Protein AF-A0A0D6LYV9-F1 (afdb_monomer_lite)

Structure (mmCIF, N/CA/C/O backbone):
data_AF-A0A0D6LYV9-F1
#
_entry.id   AF-A0A0D6LYV9-F1
#
loop_
_atom_site.group_PDB
_atom_site.id
_atom_site.type_symbol
_atom_site.label_atom_id
_atom_site.label_alt_id
_atom_site.label_comp_id
_atom_site.label_asym_id
_atom_site.label_entity_id
_atom_site.label_seq_id
_atom_site.pdbx_PDB_ins_code
_atom_site.Cartn_x
_atom_site.Cartn_y
_atom_site.Cartn_z
_atom_site.occupancy
_atom_site.B_iso_or_equiv
_atom_site.auth_seq_id
_atom_site.auth_comp_id
_atom_site.auth_asym_id
_atom_site.auth_atom_id
_atom_site.pdbx_PDB_model_num
ATOM 1 N N . MET A 1 1 ? 6.371 -5.235 -27.337 1.00 55.16 1 MET A N 1
ATOM 2 C CA . MET A 1 1 ? 7.722 -5.784 -27.584 1.00 55.16 1 MET A CA 1
ATOM 3 C C . MET A 1 1 ? 8.205 -6.282 -26.240 1.00 55.16 1 MET A C 1
ATOM 5 O O . MET A 1 1 ? 8.237 -5.477 -25.324 1.00 55.16 1 MET A O 1
ATOM 9 N N . ASP A 1 2 ? 8.452 -7.579 -26.098 1.00 67.81 2 ASP A N 1
ATOM 10 C CA . ASP A 1 2 ? 8.773 -8.188 -24.803 1.00 67.81 2 ASP A CA 1
ATOM 11 C C . ASP A 1 2 ? 10.296 -8.358 -24.692 1.00 67.81 2 ASP A C 1
ATOM 13 O O . ASP A 1 2 ? 10.852 -9.373 -25.104 1.00 67.81 2 ASP A O 1
ATOM 17 N N . SER A 1 3 ? 10.984 -7.287 -24.281 1.00 86.94 3 SER A N 1
ATOM 18 C CA . SER A 1 3 ? 12.438 -7.265 -24.057 1.00 86.94 3 SER A CA 1
ATOM 19 C C . SER A 1 3 ? 12.700 -7.291 -22.559 1.00 86.94 3 SER A C 1
ATOM 21 O O . SER A 1 3 ? 12.134 -6.488 -21.815 1.00 86.94 3 SER A O 1
ATOM 23 N N . ILE A 1 4 ? 13.583 -8.182 -22.103 1.00 90.62 4 ILE A N 1
ATOM 24 C CA . ILE A 1 4 ? 13.868 -8.338 -20.676 1.00 90.62 4 ILE A CA 1
ATOM 25 C C . ILE A 1 4 ? 14.565 -7.099 -20.111 1.00 90.62 4 ILE A C 1
ATOM 27 O O . ILE A 1 4 ? 14.313 -6.724 -18.968 1.00 90.62 4 ILE A O 1
ATOM 31 N N . LEU A 1 5 ? 15.391 -6.427 -20.919 1.00 90.44 5 LEU A N 1
ATOM 32 C CA . LEU A 1 5 ? 16.103 -5.213 -20.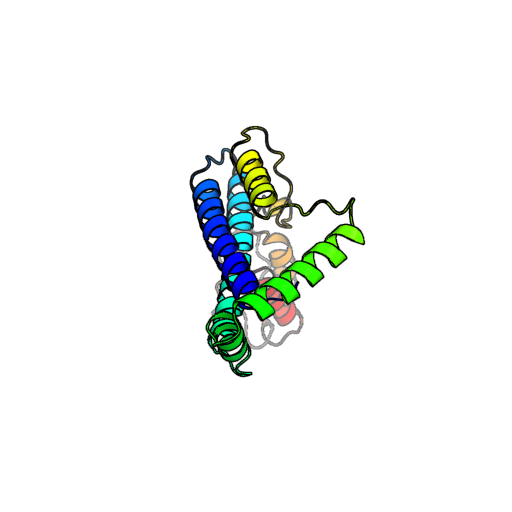525 1.00 90.44 5 LEU A CA 1
ATOM 33 C C . LEU A 1 5 ? 15.155 -4.019 -20.426 1.00 90.44 5 LEU A C 1
ATOM 35 O O . LEU A 1 5 ? 15.239 -3.257 -19.465 1.00 90.44 5 LEU A O 1
ATOM 39 N N . GLU A 1 6 ? 14.223 -3.880 -21.371 1.00 89.44 6 GLU A N 1
ATOM 40 C CA . GLU A 1 6 ? 13.210 -2.822 -21.304 1.00 89.44 6 GLU A CA 1
ATOM 41 C C . GLU A 1 6 ? 12.235 -3.058 -20.145 1.00 89.44 6 GLU A C 1
ATOM 43 O O . GLU A 1 6 ? 11.917 -2.126 -19.408 1.00 89.44 6 GLU A O 1
ATOM 48 N N . ASN A 1 7 ? 11.832 -4.309 -19.907 1.00 92.00 7 ASN A N 1
ATOM 49 C CA . ASN A 1 7 ? 11.012 -4.666 -18.751 1.00 92.00 7 ASN A CA 1
ATOM 50 C C . ASN A 1 7 ? 11.747 -4.370 -17.427 1.00 92.00 7 ASN A C 1
ATOM 52 O O . ASN A 1 7 ? 11.150 -3.806 -16.512 1.00 92.00 7 ASN A O 1
ATOM 56 N N . GLN A 1 8 ? 13.051 -4.666 -17.330 1.00 94.06 8 GLN A N 1
ATOM 57 C CA . GLN A 1 8 ? 13.871 -4.287 -16.169 1.00 94.06 8 GLN A CA 1
ATOM 58 C C . GLN A 1 8 ? 13.942 -2.766 -15.995 1.00 94.06 8 GLN A C 1
ATOM 60 O O . GLN A 1 8 ? 13.741 -2.269 -14.888 1.00 94.06 8 GLN A O 1
ATOM 65 N N . ARG A 1 9 ? 14.190 -2.015 -17.077 1.00 93.44 9 ARG A N 1
ATOM 66 C CA . ARG A 1 9 ? 14.219 -0.545 -17.052 1.00 93.44 9 ARG A CA 1
ATOM 67 C C . ARG A 1 9 ? 12.892 0.022 -16.547 1.00 93.44 9 ARG A C 1
ATOM 69 O O . ARG A 1 9 ? 12.898 0.872 -15.659 1.00 93.44 9 ARG A O 1
ATOM 76 N N . LYS A 1 10 ? 11.770 -0.479 -17.072 1.00 93.00 10 LYS A N 1
ATOM 77 C CA . LYS A 1 10 ? 10.419 -0.068 -16.675 1.00 93.00 10 LYS A CA 1
ATOM 78 C C . LYS A 1 10 ? 10.148 -0.351 -15.196 1.00 93.00 10 LYS A C 1
ATOM 80 O O . LYS A 1 10 ? 9.660 0.531 -14.502 1.00 93.00 10 LYS A O 1
ATOM 85 N N . LEU A 1 11 ? 10.502 -1.537 -14.699 1.00 95.38 11 LEU A N 1
ATOM 86 C CA . LEU A 1 11 ? 10.307 -1.891 -13.288 1.00 95.38 11 LEU A CA 1
ATOM 87 C C . LEU A 1 11 ? 11.182 -1.057 -12.339 1.00 95.38 11 LEU A C 1
ATOM 89 O O . LEU A 1 11 ? 10.742 -0.723 -11.242 1.00 95.38 11 LEU A O 1
ATOM 93 N N . HIS A 1 12 ? 12.408 -0.697 -12.736 1.00 96.38 12 HIS A N 1
ATOM 94 C CA . HIS A 1 12 ? 13.234 0.235 -11.954 1.00 96.38 12 HIS A CA 1
ATOM 95 C C . HIS A 1 12 ? 12.632 1.637 -11.918 1.00 96.38 12 HIS A C 1
ATOM 97 O O . HIS A 1 12 ? 12.554 2.232 -10.847 1.00 96.38 12 HIS A O 1
ATOM 103 N N . GLU A 1 13 ? 12.164 2.142 -13.061 1.00 95.12 13 GLU A N 1
ATOM 104 C CA . GLU A 1 13 ? 11.455 3.422 -13.123 1.00 95.12 13 GLU A CA 1
ATOM 105 C C . GLU A 1 13 ? 10.209 3.409 -12.224 1.00 95.12 13 GLU A C 1
ATOM 107 O O . GLU A 1 13 ? 9.986 4.343 -11.457 1.00 95.12 13 GLU A O 1
ATOM 112 N N . GLU A 1 14 ? 9.425 2.332 -12.267 1.00 95.81 14 GLU A N 1
ATOM 113 C CA . GLU A 1 14 ? 8.239 2.165 -11.429 1.00 95.81 14 GLU A CA 1
ATOM 114 C C . GLU A 1 14 ? 8.568 2.151 -9.937 1.00 95.81 14 GLU A C 1
ATOM 116 O O . GLU A 1 14 ? 7.879 2.807 -9.156 1.00 95.81 14 GLU A O 1
ATOM 121 N N . ARG A 1 15 ? 9.644 1.469 -9.529 1.00 96.69 15 ARG A N 1
ATOM 122 C CA . ARG A 1 15 ? 10.108 1.473 -8.134 1.00 96.69 15 ARG A CA 1
ATOM 123 C C . ARG A 1 15 ? 10.479 2.870 -7.662 1.00 96.69 15 ARG A C 1
ATOM 125 O O . ARG A 1 15 ? 10.025 3.273 -6.594 1.00 96.69 15 ARG A O 1
ATOM 132 N N . GLU A 1 16 ? 11.254 3.602 -8.456 1.00 96.50 16 GLU A N 1
ATOM 133 C CA . GLU A 1 16 ? 11.700 4.951 -8.100 1.00 96.50 16 GLU A CA 1
ATOM 134 C C . GLU A 1 16 ? 10.508 5.909 -7.968 1.00 96.50 16 GLU A C 1
ATOM 136 O O . GLU A 1 16 ? 10.353 6.593 -6.956 1.00 96.50 16 GLU A O 1
ATOM 141 N N . ARG A 1 17 ? 9.588 5.883 -8.940 1.00 96.19 17 ARG A N 1
ATOM 142 C CA . ARG A 1 17 ? 8.359 6.690 -8.906 1.00 96.19 17 ARG A CA 1
ATOM 143 C C . ARG A 1 17 ? 7.434 6.307 -7.754 1.00 96.19 17 ARG A C 1
ATOM 145 O O . ARG A 1 17 ? 6.789 7.174 -7.164 1.00 96.19 17 ARG A O 1
ATOM 152 N N . THR A 1 18 ? 7.380 5.024 -7.402 1.00 97.00 18 THR A N 1
ATOM 153 C CA . THR A 1 18 ? 6.616 4.551 -6.243 1.00 97.00 18 THR A CA 1
ATOM 154 C C . THR A 1 18 ? 7.200 5.115 -4.949 1.00 97.00 18 THR A C 1
ATOM 156 O O . THR A 1 18 ? 6.444 5.642 -4.135 1.00 97.00 18 THR A O 1
ATOM 159 N N . ILE A 1 19 ? 8.529 5.096 -4.781 1.00 96.88 19 ILE A N 1
ATOM 160 C CA . ILE A 1 19 ? 9.205 5.712 -3.627 1.00 96.88 19 ILE A CA 1
ATOM 161 C C . ILE A 1 19 ? 8.917 7.213 -3.572 1.00 96.88 19 ILE A C 1
ATOM 163 O O . ILE A 1 19 ? 8.525 7.720 -2.522 1.00 96.88 19 ILE A O 1
ATOM 167 N N . GLU A 1 20 ? 9.063 7.922 -4.692 1.00 96.62 20 GLU A N 1
ATOM 168 C CA . GLU A 1 20 ? 8.787 9.359 -4.757 1.00 96.62 20 GLU A CA 1
ATOM 169 C C . GLU A 1 20 ? 7.346 9.670 -4.321 1.00 96.62 20 GLU A C 1
ATOM 171 O O . GLU A 1 20 ? 7.113 10.565 -3.507 1.00 96.62 20 GLU A O 1
ATOM 176 N N . THR A 1 21 ? 6.379 8.892 -4.811 1.00 97.19 21 THR A N 1
ATOM 177 C CA . THR A 1 21 ? 4.960 9.029 -4.450 1.00 97.19 21 THR A CA 1
ATOM 178 C C . THR A 1 21 ? 4.717 8.745 -2.973 1.00 97.19 21 THR A C 1
ATOM 180 O O . THR A 1 21 ? 3.995 9.501 -2.331 1.00 97.19 21 THR A O 1
ATOM 183 N N . ILE A 1 22 ? 5.353 7.713 -2.406 1.00 97.31 22 ILE A N 1
ATOM 184 C CA . ILE A 1 22 ? 5.285 7.425 -0.965 1.00 97.31 22 ILE A CA 1
ATOM 185 C C . ILE A 1 22 ? 5.792 8.625 -0.165 1.00 97.31 22 ILE A C 1
ATOM 187 O O . ILE A 1 22 ? 5.131 9.056 0.777 1.00 97.31 22 ILE A O 1
ATOM 191 N N . VAL A 1 23 ? 6.941 9.192 -0.543 1.00 97.06 23 VAL A N 1
ATOM 192 C CA . VAL A 1 23 ? 7.513 10.355 0.148 1.00 97.06 23 VAL A CA 1
ATOM 193 C C . VAL A 1 23 ? 6.566 11.551 0.062 1.00 97.06 23 VAL A C 1
ATOM 195 O O . VAL A 1 23 ? 6.286 12.165 1.089 1.00 97.06 23 VAL A O 1
ATOM 198 N N . LYS A 1 24 ? 6.025 11.857 -1.124 1.00 96.12 24 LYS A N 1
ATOM 199 C CA . LYS A 1 24 ? 5.054 12.950 -1.305 1.00 96.12 24 LYS A CA 1
ATOM 200 C C . LYS A 1 24 ? 3.791 12.734 -0.476 1.00 96.12 24 LYS A C 1
ATOM 202 O O . LYS A 1 24 ? 3.359 13.649 0.221 1.00 96.12 24 LYS A O 1
ATOM 207 N N . GLU A 1 25 ? 3.242 11.522 -0.484 1.00 95.38 25 GLU A N 1
ATOM 208 C CA . GLU A 1 25 ? 2.053 11.193 0.298 1.00 95.38 25 GLU A CA 1
ATOM 209 C C . GLU A 1 25 ? 2.332 11.317 1.798 1.00 95.38 25 GLU A C 1
ATOM 211 O O . GLU A 1 25 ? 1.515 11.894 2.505 1.00 95.38 25 GLU A O 1
ATOM 216 N N . ILE A 1 26 ? 3.492 10.880 2.301 1.00 94.88 26 ILE A N 1
ATOM 217 C CA . ILE A 1 26 ? 3.876 11.036 3.716 1.00 94.88 26 ILE A CA 1
ATOM 218 C C . ILE A 1 26 ? 4.070 12.512 4.090 1.00 94.88 26 ILE A C 1
ATOM 220 O O . ILE A 1 26 ? 3.633 12.911 5.169 1.00 94.88 26 ILE A O 1
ATOM 224 N N . MET A 1 27 ? 4.674 13.314 3.212 1.00 94.38 27 MET A N 1
ATOM 225 C CA . MET A 1 27 ? 4.948 14.739 3.448 1.00 94.38 27 MET A CA 1
ATOM 226 C C . MET A 1 27 ? 3.713 15.636 3.306 1.00 94.38 27 MET A C 1
ATOM 228 O O . MET A 1 27 ? 3.727 16.752 3.814 1.00 94.38 27 MET A O 1
ATOM 232 N N . SER A 1 28 ? 2.655 15.175 2.631 1.00 92.25 28 SER A N 1
ATOM 233 C CA . SER A 1 28 ? 1.401 15.929 2.520 1.00 92.25 28 SER A CA 1
ATOM 234 C C . SER A 1 28 ? 0.757 16.165 3.893 1.00 92.25 28 SER A C 1
ATOM 236 O O . SER A 1 28 ? 0.832 15.311 4.782 1.00 92.25 28 SER A O 1
ATOM 238 N N . ASP A 1 29 ? 0.086 17.301 4.077 1.00 90.38 29 ASP A N 1
ATOM 239 C CA . ASP A 1 29 ? -0.637 17.596 5.315 1.00 90.38 29 ASP A CA 1
ATOM 240 C C . ASP A 1 29 ? -2.032 16.959 5.305 1.00 90.38 29 ASP A C 1
ATOM 242 O O . ASP A 1 29 ? -2.843 17.195 4.409 1.00 90.38 29 ASP A O 1
ATOM 246 N N . LYS A 1 30 ? -2.355 16.187 6.350 1.00 92.00 30 LYS A N 1
ATOM 247 C CA . LYS A 1 30 ? -3.670 15.547 6.512 1.00 92.00 30 LYS A CA 1
ATOM 248 C C . LYS A 1 30 ? -4.442 16.249 7.615 1.00 92.00 30 LYS A C 1
ATOM 250 O O . LYS A 1 30 ? -4.110 16.132 8.792 1.00 92.00 30 LYS A O 1
ATOM 255 N N . LYS A 1 31 ? -5.502 16.961 7.235 1.00 89.69 31 LYS A N 1
ATOM 256 C CA . LYS A 1 31 ? -6.305 17.768 8.170 1.00 89.69 31 LYS A CA 1
ATOM 257 C C . LYS A 1 31 ? -7.235 16.933 9.053 1.00 89.69 31 LYS A C 1
ATOM 259 O O . LYS A 1 31 ? -7.561 17.349 10.160 1.00 89.69 31 LYS A O 1
ATOM 264 N N . THR A 1 32 ? -7.694 15.776 8.572 1.00 91.69 32 THR A N 1
ATOM 265 C CA . THR A 1 32 ? -8.702 14.950 9.258 1.00 91.69 32 THR A CA 1
ATOM 266 C C . THR A 1 32 ? -8.155 13.570 9.621 1.00 91.69 32 THR A C 1
ATOM 268 O O . THR A 1 32 ? -7.216 13.071 9.001 1.00 91.69 32 THR A O 1
ATOM 271 N N . HIS A 1 33 ? -8.763 12.921 10.623 1.00 91.31 33 HIS A N 1
ATOM 272 C CA . HIS A 1 33 ? -8.411 11.545 10.995 1.00 91.31 33 HIS A CA 1
ATOM 273 C C . HIS A 1 33 ? -8.612 10.580 9.819 1.00 91.31 33 HIS A C 1
ATOM 275 O O . HIS A 1 33 ? -7.715 9.801 9.510 1.00 91.31 33 HIS A O 1
ATOM 281 N N . LYS A 1 34 ? -9.742 10.716 9.114 1.00 91.69 34 LYS A N 1
ATOM 282 C CA . LYS A 1 34 ? -10.059 9.946 7.909 1.00 91.69 34 LYS A CA 1
ATOM 283 C C . LYS A 1 34 ? -8.984 10.105 6.830 1.00 91.69 34 LYS A C 1
ATOM 285 O O . LYS A 1 34 ? -8.466 9.103 6.348 1.00 91.69 34 LYS A O 1
ATOM 290 N N . ALA A 1 35 ? -8.580 11.342 6.528 1.00 92.00 35 ALA A N 1
ATOM 291 C CA . ALA A 1 35 ? -7.526 11.618 5.551 1.00 92.00 35 ALA A CA 1
ATOM 292 C C . ALA A 1 35 ? -6.183 10.979 5.937 1.00 92.00 35 ALA A C 1
ATOM 294 O O . ALA A 1 35 ? -5.463 10.477 5.075 1.00 92.00 35 ALA A O 1
ATOM 295 N N . ASN A 1 36 ? -5.849 10.956 7.232 1.00 92.75 36 ASN A N 1
ATOM 296 C CA . ASN A 1 36 ? -4.636 10.301 7.722 1.00 92.75 36 ASN A CA 1
ATOM 297 C C . ASN A 1 36 ? -4.690 8.773 7.545 1.00 92.75 36 ASN A C 1
ATOM 299 O O . ASN A 1 36 ? -3.746 8.187 7.024 1.00 92.75 36 ASN A O 1
ATOM 303 N N . ILE A 1 37 ? -5.797 8.125 7.919 1.00 94.12 37 ILE A N 1
ATOM 304 C CA . ILE A 1 37 ? -5.961 6.671 7.749 1.00 94.12 37 ILE A CA 1
ATOM 305 C C . ILE A 1 37 ? -5.965 6.285 6.264 1.00 94.12 37 ILE A C 1
ATOM 307 O O . ILE A 1 37 ? -5.271 5.352 5.867 1.00 94.12 37 ILE A O 1
ATOM 311 N N . ASN A 1 38 ? -6.665 7.049 5.422 1.00 93.75 38 ASN A N 1
ATOM 312 C CA . ASN A 1 38 ? -6.628 6.873 3.971 1.00 93.75 38 ASN A CA 1
ATOM 313 C C . ASN A 1 38 ? -5.211 7.004 3.414 1.00 93.75 38 ASN A C 1
ATOM 315 O O . ASN A 1 38 ? -4.790 6.205 2.580 1.00 93.75 38 ASN A O 1
ATOM 319 N N . SER A 1 39 ? -4.450 7.976 3.914 1.00 93.81 39 SER A N 1
ATOM 320 C CA . SER A 1 39 ? -3.061 8.167 3.512 1.00 93.81 39 SER A CA 1
ATOM 321 C C . SER A 1 39 ? -2.187 6.971 3.861 1.00 93.81 39 SER A C 1
ATOM 323 O O . SER A 1 39 ? -1.453 6.470 3.011 1.00 93.81 39 SER A O 1
ATOM 325 N N . GLN A 1 40 ? -2.325 6.441 5.077 1.00 94.31 40 GLN A N 1
ATOM 326 C CA . GLN A 1 40 ? -1.623 5.227 5.493 1.00 94.31 40 GLN A CA 1
ATOM 327 C C . GLN A 1 40 ? -1.992 4.031 4.607 1.00 94.31 40 GLN A C 1
ATOM 329 O O . GLN A 1 40 ? -1.114 3.259 4.222 1.00 94.31 40 GLN A O 1
ATOM 334 N N . GLN A 1 41 ? -3.265 3.909 4.221 1.00 94.88 41 GLN A N 1
ATOM 335 C CA . GLN A 1 41 ? -3.718 2.851 3.324 1.00 94.88 41 GLN A CA 1
ATOM 336 C C . GLN A 1 41 ? -3.159 3.003 1.898 1.00 94.88 41 GLN A C 1
ATOM 338 O O . GLN A 1 41 ? -2.735 2.006 1.311 1.00 94.88 41 GLN A O 1
ATOM 343 N N . ARG A 1 42 ? -3.084 4.224 1.349 1.00 94.44 42 ARG A N 1
ATOM 344 C CA . ARG A 1 42 ? -2.409 4.485 0.059 1.00 94.44 42 ARG A CA 1
ATOM 345 C C . ARG A 1 42 ? -0.931 4.140 0.121 1.00 94.44 42 ARG A C 1
ATOM 347 O O . ARG A 1 42 ? -0.428 3.445 -0.756 1.00 94.44 42 ARG A O 1
ATOM 354 N N . VAL A 1 43 ? -0.241 4.568 1.180 1.00 96.25 43 VAL A N 1
ATOM 355 C CA . VAL A 1 43 ? 1.172 4.225 1.394 1.00 96.25 43 VAL A CA 1
ATOM 356 C C . VAL A 1 43 ? 1.351 2.711 1.449 1.00 96.25 43 VAL A C 1
ATOM 358 O O . VAL A 1 43 ? 2.253 2.196 0.796 1.00 96.25 43 VAL A O 1
ATOM 361 N N . LYS A 1 44 ? 0.471 1.981 2.144 1.00 96.56 44 LYS A N 1
ATOM 362 C CA . LYS A 1 44 ? 0.499 0.514 2.162 1.00 96.56 44 LYS A CA 1
ATOM 363 C C . LYS A 1 44 ? 0.398 -0.073 0.747 1.00 96.56 44 LYS A C 1
ATOM 365 O O . LYS A 1 44 ? 1.232 -0.890 0.376 1.00 96.56 44 LYS A O 1
ATOM 370 N N . GLN A 1 45 ? -0.569 0.374 -0.056 1.00 96.06 45 GLN A N 1
ATOM 371 C CA . GLN A 1 45 ? -0.730 -0.089 -1.442 1.00 96.06 45 GLN A CA 1
ATOM 372 C C . GLN A 1 45 ? 0.506 0.210 -2.306 1.00 96.06 45 GLN A C 1
ATOM 374 O O . GLN A 1 45 ? 0.923 -0.631 -3.102 1.00 96.06 45 GLN A O 1
ATOM 379 N N . LEU A 1 46 ? 1.122 1.383 -2.135 1.00 97.12 46 LEU A N 1
ATOM 380 C CA . LEU A 1 46 ? 2.359 1.748 -2.828 1.00 97.12 46 LEU A CA 1
ATOM 381 C C . LEU A 1 46 ? 3.542 0.874 -2.381 1.00 97.12 46 LEU A C 1
ATOM 383 O O . LEU A 1 46 ? 4.339 0.448 -3.211 1.00 97.12 46 LEU A O 1
ATOM 387 N N . VAL A 1 47 ? 3.648 0.553 -1.091 1.00 98.00 47 VAL A N 1
ATOM 388 C CA . VAL A 1 47 ? 4.671 -0.368 -0.571 1.00 98.00 47 VAL A CA 1
ATOM 389 C C . VAL A 1 47 ? 4.478 -1.778 -1.138 1.00 98.00 47 VAL A C 1
ATOM 391 O O . VAL A 1 47 ? 5.449 -2.384 -1.594 1.00 98.00 47 VAL A O 1
ATOM 394 N N . ASP A 1 48 ? 3.241 -2.274 -1.198 1.00 98.06 48 ASP A N 1
ATOM 395 C CA . ASP A 1 48 ? 2.918 -3.566 -1.816 1.00 98.06 48 ASP A CA 1
ATOM 396 C C . ASP A 1 48 ? 3.304 -3.573 -3.313 1.00 98.06 48 ASP A C 1
ATOM 398 O O . ASP A 1 48 ? 3.944 -4.514 -3.794 1.00 98.06 48 ASP A O 1
ATOM 402 N N . ARG A 1 49 ? 3.011 -2.484 -4.043 1.00 97.19 49 ARG A N 1
ATOM 403 C CA . ARG A 1 49 ? 3.433 -2.290 -5.445 1.00 97.19 49 ARG A CA 1
ATOM 404 C C . ARG A 1 49 ? 4.956 -2.306 -5.590 1.00 97.19 49 ARG A C 1
ATOM 406 O O . ARG A 1 49 ? 5.482 -2.981 -6.478 1.00 97.19 49 ARG A O 1
ATOM 413 N N . TYR A 1 50 ? 5.673 -1.609 -4.710 1.00 97.94 50 TYR A N 1
ATOM 414 C CA . TYR A 1 50 ? 7.136 -1.586 -4.698 1.00 97.94 50 TYR A CA 1
ATOM 415 C C . TYR A 1 50 ? 7.731 -2.980 -4.461 1.00 97.94 50 TYR A C 1
ATOM 417 O O . TYR A 1 50 ? 8.674 -3.377 -5.156 1.00 97.94 50 TYR A O 1
ATOM 425 N N . HIS A 1 51 ? 7.175 -3.746 -3.517 1.00 97.94 51 HIS A N 1
ATOM 426 C CA . HIS A 1 51 ? 7.595 -5.124 -3.267 1.00 97.94 51 HIS A CA 1
ATOM 427 C C . HIS A 1 51 ? 7.358 -6.011 -4.486 1.00 97.94 51 HIS A C 1
ATOM 429 O O . HIS A 1 51 ? 8.301 -6.658 -4.940 1.00 97.94 51 HIS A O 1
ATOM 435 N N . GLY A 1 52 ? 6.168 -5.957 -5.092 1.00 97.81 52 GLY A N 1
ATOM 436 C CA . GLY A 1 52 ? 5.867 -6.709 -6.312 1.00 97.81 52 GLY A CA 1
ATOM 437 C C . GLY A 1 52 ? 6.836 -6.401 -7.461 1.00 97.81 52 GLY A C 1
ATOM 438 O O . GLY A 1 52 ? 7.336 -7.315 -8.120 1.00 97.81 52 GLY A O 1
ATOM 439 N N . CYS A 1 53 ? 7.182 -5.125 -7.664 1.00 96.50 53 CYS A N 1
ATOM 440 C CA . CYS A 1 53 ? 8.187 -4.729 -8.655 1.00 96.50 53 CYS A CA 1
ATOM 441 C C . CYS A 1 53 ? 9.583 -5.275 -8.320 1.00 96.50 53 CYS A C 1
ATOM 443 O O . CYS A 1 53 ? 10.305 -5.728 -9.208 1.00 96.50 53 CYS A O 1
ATOM 445 N N . THR A 1 54 ? 9.965 -5.237 -7.043 1.00 97.00 54 THR A N 1
ATOM 446 C CA . THR A 1 54 ? 11.278 -5.697 -6.570 1.00 97.00 54 THR A CA 1
ATOM 447 C C . THR A 1 54 ? 11.432 -7.207 -6.733 1.00 97.00 54 THR A C 1
ATOM 449 O O . THR A 1 54 ? 12.440 -7.655 -7.273 1.00 97.00 54 THR A O 1
ATOM 452 N N . GLU A 1 55 ? 10.418 -7.987 -6.356 1.00 97.38 55 GLU A N 1
ATOM 453 C CA . GLU A 1 55 ? 10.412 -9.440 -6.548 1.00 97.38 55 GLU A CA 1
ATOM 454 C C . GLU A 1 55 ? 10.478 -9.823 -8.032 1.00 97.38 55 GLU A C 1
ATOM 456 O O . GLU A 1 55 ? 11.184 -10.757 -8.414 1.00 97.38 55 GLU A O 1
ATOM 461 N N . ASN A 1 56 ? 9.757 -9.095 -8.894 1.00 95.06 56 ASN A N 1
ATOM 462 C CA . ASN A 1 56 ? 9.829 -9.298 -10.340 1.00 95.06 56 ASN A CA 1
ATOM 463 C C . ASN A 1 56 ? 11.241 -9.036 -10.870 1.00 95.06 56 ASN A C 1
ATOM 465 O O . ASN A 1 56 ? 11.780 -9.866 -11.602 1.00 95.06 56 ASN A O 1
ATOM 469 N N . LEU A 1 57 ? 11.864 -7.922 -10.472 1.00 95.75 57 LEU A N 1
ATOM 470 C CA . LEU A 1 57 ? 13.243 -7.618 -10.849 1.00 95.75 57 LEU A CA 1
ATOM 471 C C . LEU A 1 57 ? 14.213 -8.700 -10.378 1.00 95.75 57 LEU A C 1
ATOM 473 O O . LEU A 1 57 ? 15.041 -9.146 -11.167 1.00 95.75 57 LEU A O 1
ATOM 477 N N . GLU A 1 58 ? 14.107 -9.147 -9.129 1.00 96.06 58 GLU A N 1
ATOM 478 C CA . GLU A 1 58 ? 14.964 -10.200 -8.581 1.00 96.06 58 GLU A CA 1
ATOM 479 C C . GLU A 1 58 ? 14.860 -11.491 -9.404 1.00 96.06 58 GLU A C 1
ATOM 481 O O . GLU A 1 58 ? 15.882 -12.045 -9.822 1.00 96.06 58 GLU A O 1
ATOM 486 N N . ARG A 1 59 ? 13.635 -11.925 -9.734 1.00 93.50 59 ARG A N 1
ATOM 487 C CA . ARG A 1 59 ? 13.402 -13.085 -10.611 1.00 93.50 59 ARG A CA 1
ATOM 488 C C . ARG A 1 59 ? 14.060 -12.905 -11.982 1.00 93.50 59 ARG A C 1
ATOM 490 O O . ARG A 1 59 ? 14.716 -13.822 -12.474 1.00 93.50 59 ARG A O 1
ATOM 497 N N . MET A 1 60 ? 13.936 -11.720 -12.579 1.00 93.25 60 MET A N 1
ATOM 498 C CA . MET A 1 60 ? 14.524 -11.411 -13.888 1.00 93.25 60 MET A CA 1
ATOM 499 C C . MET A 1 60 ? 16.057 -11.313 -13.856 1.00 93.25 60 MET A C 1
ATOM 501 O O . MET A 1 60 ? 16.706 -11.627 -14.853 1.00 93.25 60 MET A O 1
ATOM 505 N N . TYR A 1 61 ? 16.650 -10.880 -12.740 1.00 93.31 61 TYR A N 1
ATOM 506 C CA . TYR A 1 61 ? 18.105 -10.837 -12.562 1.00 93.31 61 TYR A CA 1
ATOM 507 C C . TYR A 1 61 ? 18.711 -12.193 -12.207 1.00 93.31 61 TYR A C 1
ATOM 509 O O . TYR A 1 61 ? 19.854 -12.443 -12.584 1.00 93.31 61 TYR A O 1
ATOM 517 N N . THR A 1 62 ? 17.954 -13.064 -11.534 1.00 94.69 62 THR A N 1
ATOM 518 C CA . THR A 1 62 ? 18.363 -14.452 -11.262 1.00 94.69 62 THR A CA 1
ATOM 519 C C . THR A 1 62 ? 18.614 -15.221 -12.564 1.00 94.69 62 THR A C 1
ATOM 521 O O . THR A 1 62 ? 19.476 -16.093 -12.602 1.00 94.69 62 THR A O 1
ATOM 524 N N . ASP A 1 63 ? 17.902 -14.860 -13.639 1.00 91.50 63 ASP A N 1
ATOM 525 C CA . ASP A 1 63 ? 18.143 -15.328 -15.011 1.00 91.50 63 ASP A CA 1
ATOM 526 C C . ASP A 1 63 ? 18.194 -16.862 -15.145 1.00 91.50 63 ASP A C 1
ATOM 528 O O . ASP A 1 63 ? 19.045 -17.418 -15.837 1.00 91.50 63 ASP A O 1
ATOM 532 N N . VAL A 1 64 ? 17.263 -17.561 -14.483 1.00 90.06 64 VAL A N 1
ATOM 533 C CA . VAL A 1 64 ? 17.207 -19.038 -14.451 1.00 90.06 64 VAL A CA 1
ATOM 534 C C . VAL A 1 64 ? 17.195 -19.647 -15.860 1.00 90.06 64 VAL A C 1
ATOM 536 O O . VAL A 1 64 ? 17.838 -20.662 -16.109 1.00 90.06 64 VAL A O 1
ATOM 539 N N . GLU A 1 65 ? 16.495 -19.010 -16.800 1.00 87.88 65 GLU A N 1
ATOM 540 C CA . GLU A 1 65 ? 16.355 -19.470 -18.190 1.00 87.88 65 GLU A CA 1
ATOM 541 C C . GLU A 1 65 ? 17.408 -18.871 -19.149 1.00 87.88 65 GLU A C 1
ATOM 543 O O . GLU A 1 65 ? 17.340 -19.068 -20.372 1.00 87.88 65 GLU A O 1
ATOM 548 N N . GLY A 1 66 ? 18.365 -18.096 -18.625 1.00 90.62 66 GLY A N 1
ATOM 549 C CA . GLY A 1 66 ? 19.420 -17.442 -19.404 1.00 90.62 66 GLY A CA 1
ATOM 550 C C . GLY A 1 66 ? 18.904 -16.465 -20.468 1.00 90.62 66 GLY A C 1
ATOM 551 O O . GLY A 1 66 ? 19.593 -16.215 -21.460 1.00 90.62 66 GLY A O 1
ATOM 552 N N . ILE A 1 67 ? 17.663 -15.980 -20.343 1.00 89.75 67 ILE A N 1
ATOM 553 C CA . ILE A 1 67 ? 17.034 -15.067 -21.307 1.00 89.75 67 ILE A CA 1
ATOM 554 C C . ILE A 1 67 ? 17.774 -13.731 -21.306 1.00 89.75 67 ILE A C 1
ATOM 556 O O . ILE A 1 67 ? 18.079 -13.202 -22.374 1.00 89.75 67 ILE A O 1
ATOM 560 N N . ARG A 1 68 ? 18.123 -13.215 -20.122 1.00 89.94 68 ARG A N 1
ATOM 561 C CA . ARG A 1 68 ? 18.846 -11.949 -19.982 1.00 89.94 68 ARG A CA 1
ATOM 562 C C . ARG A 1 68 ? 20.215 -12.042 -20.631 1.00 89.94 68 ARG A C 1
ATOM 564 O O . ARG A 1 68 ? 20.586 -11.157 -21.399 1.00 89.94 68 ARG A O 1
ATOM 571 N N . LYS A 1 69 ? 20.954 -13.118 -20.350 1.00 90.56 69 LYS A N 1
ATOM 572 C CA . LYS A 1 69 ? 22.258 -13.363 -20.969 1.00 90.56 69 LYS A CA 1
ATOM 573 C C . LYS A 1 69 ? 22.163 -13.438 -22.495 1.00 90.56 69 LYS A C 1
ATOM 575 O O . LYS A 1 69 ? 22.910 -12.734 -23.166 1.00 90.56 69 LYS A O 1
ATOM 580 N N . ARG A 1 70 ? 21.221 -14.220 -23.037 1.00 90.06 70 ARG A N 1
ATOM 581 C CA . ARG A 1 70 ? 21.015 -14.341 -24.492 1.00 90.06 70 ARG A CA 1
ATOM 582 C C . ARG A 1 70 ? 20.669 -13.009 -25.145 1.00 90.06 70 ARG A C 1
ATOM 584 O O . ARG A 1 70 ? 21.198 -12.698 -26.206 1.00 90.06 70 ARG A O 1
ATOM 591 N N . GLU A 1 71 ? 19.797 -12.219 -24.524 1.00 89.25 71 GLU A N 1
ATOM 592 C CA . GLU A 1 71 ? 19.443 -10.905 -25.057 1.00 89.25 71 GLU A CA 1
ATOM 593 C C . GLU A 1 71 ? 20.637 -9.941 -25.035 1.00 89.25 71 GLU A C 1
ATOM 595 O O . GLU A 1 71 ? 20.869 -9.250 -26.024 1.00 89.25 71 GLU A O 1
ATOM 600 N N . MET A 1 72 ? 21.432 -9.927 -23.959 1.00 87.56 72 MET A N 1
ATOM 601 C CA . MET A 1 72 ? 22.659 -9.124 -23.904 1.00 87.56 72 MET A CA 1
ATOM 602 C C . MET A 1 72 ? 23.669 -9.542 -24.978 1.00 87.56 72 MET A C 1
ATOM 604 O O . MET A 1 72 ? 24.238 -8.678 -25.636 1.00 87.56 72 MET A O 1
ATOM 608 N N . GLU A 1 73 ? 23.869 -10.844 -25.190 1.00 89.00 73 GLU A N 1
ATOM 609 C CA . GLU A 1 73 ? 24.761 -11.366 -26.235 1.00 89.00 73 GLU A CA 1
ATOM 610 C C . GLU A 1 73 ? 24.264 -11.034 -27.648 1.00 89.00 73 GLU A C 1
ATOM 612 O O . GLU A 1 73 ? 25.072 -10.746 -28.526 1.00 89.00 73 GLU A O 1
ATOM 617 N N . ALA A 1 74 ? 22.948 -11.035 -27.878 1.00 86.12 74 ALA A N 1
ATOM 618 C CA . ALA A 1 74 ? 22.371 -10.637 -29.161 1.00 86.12 74 ALA A CA 1
ATOM 619 C C . ALA A 1 74 ? 22.585 -9.142 -29.454 1.00 86.12 74 ALA A C 1
ATOM 621 O O . ALA A 1 74 ? 22.821 -8.768 -30.601 1.00 86.12 74 ALA A O 1
ATOM 622 N N . ILE A 1 75 ? 22.525 -8.296 -28.420 1.00 84.88 75 ILE A N 1
ATOM 623 C CA . ILE A 1 75 ? 22.716 -6.845 -28.547 1.00 84.88 75 ILE A CA 1
ATOM 624 C C . ILE A 1 75 ? 24.200 -6.475 -28.676 1.00 84.88 75 ILE A C 1
ATOM 626 O O . ILE A 1 75 ? 24.516 -5.592 -29.461 1.00 84.88 75 ILE A O 1
ATOM 630 N N . ALA A 1 76 ? 25.089 -7.133 -27.925 1.00 84.50 76 ALA A N 1
ATOM 631 C CA . ALA A 1 76 ? 26.527 -6.829 -27.861 1.00 84.50 76 ALA A CA 1
ATOM 632 C C . ALA A 1 76 ? 27.407 -7.789 -28.695 1.00 84.50 76 ALA A C 1
ATOM 634 O O . ALA A 1 76 ? 28.615 -7.898 -2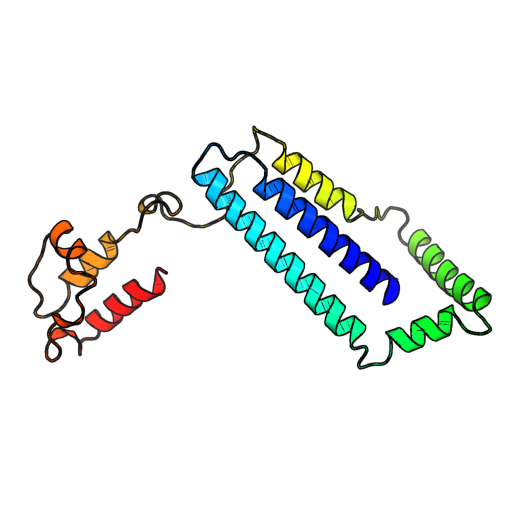8.474 1.00 84.50 76 ALA A O 1
ATOM 635 N N . GLY A 1 77 ? 26.793 -8.582 -29.577 1.00 80.94 77 GLY A N 1
ATOM 636 C CA . GLY A 1 77 ? 27.470 -9.578 -30.408 1.00 80.94 77 GLY A CA 1
ATOM 637 C C . GLY A 1 77 ? 27.944 -9.015 -31.755 1.00 80.94 77 GLY A C 1
ATOM 638 O O . GLY A 1 77 ? 27.636 -7.894 -32.103 1.00 80.94 77 GLY A O 1
ATOM 639 N N . PRO A 1 78 ? 28.618 -9.788 -32.618 1.00 79.31 78 PRO A N 1
ATOM 640 C CA . PRO A 1 78 ? 29.193 -9.270 -33.873 1.00 79.31 78 PRO A CA 1
ATOM 641 C C . PRO A 1 78 ? 28.188 -8.687 -34.892 1.00 79.31 78 PRO A C 1
ATOM 643 O O . PRO A 1 78 ? 28.592 -7.997 -35.825 1.00 79.31 78 PRO A O 1
ATOM 646 N N . ASN A 1 79 ? 26.889 -8.979 -34.740 1.00 82.62 79 ASN A N 1
ATOM 647 C CA . ASN A 1 79 ? 25.813 -8.622 -35.675 1.00 82.62 79 ASN A CA 1
ATOM 648 C C . ASN A 1 79 ? 24.822 -7.581 -35.102 1.00 82.62 79 ASN A C 1
ATOM 650 O O . ASN A 1 79 ? 23.646 -7.586 -35.473 1.00 82.62 79 ASN A O 1
ATOM 654 N N . GLU A 1 80 ? 25.278 -6.681 -34.225 1.00 83.31 80 GLU A N 1
ATOM 655 C CA . GLU A 1 80 ? 24.451 -5.692 -33.495 1.00 83.31 80 GLU A CA 1
ATOM 656 C C . GLU A 1 80 ? 23.501 -4.904 -34.411 1.00 83.31 80 GLU A C 1
ATOM 658 O O . GLU A 1 80 ? 22.311 -4.755 -34.128 1.00 83.31 80 GLU A O 1
ATOM 663 N N . PHE A 1 81 ? 24.006 -4.431 -35.558 1.00 84.75 81 PHE A N 1
ATOM 664 C CA . PHE A 1 81 ? 23.212 -3.636 -36.495 1.00 84.75 81 PHE A CA 1
ATOM 665 C C . PHE A 1 81 ? 22.053 -4.433 -37.099 1.00 84.75 81 PHE A C 1
ATOM 667 O O . PHE A 1 81 ? 20.945 -3.910 -37.213 1.00 84.75 81 PHE A O 1
ATOM 674 N N . ALA A 1 82 ? 22.279 -5.694 -37.473 1.00 87.25 82 ALA A N 1
ATOM 675 C CA . ALA A 1 82 ? 21.235 -6.535 -38.052 1.00 87.25 82 ALA A CA 1
ATOM 676 C C . ALA A 1 82 ? 20.120 -6.818 -37.031 1.00 87.25 82 ALA A C 1
ATOM 678 O O . ALA A 1 82 ? 18.938 -6.706 -37.366 1.00 87.25 82 ALA A O 1
ATOM 679 N N . GLU A 1 83 ? 20.496 -7.102 -35.781 1.00 85.69 83 GLU A N 1
ATOM 680 C CA . GLU A 1 83 ? 19.569 -7.308 -34.665 1.00 85.69 83 GLU A CA 1
ATOM 681 C C . GLU A 1 83 ? 18.752 -6.038 -34.368 1.00 85.69 83 GLU A C 1
ATOM 683 O O . GLU A 1 83 ? 17.522 -6.087 -34.266 1.00 85.69 83 GLU A O 1
ATOM 688 N N . PHE A 1 84 ? 19.403 -4.871 -34.318 1.00 85.44 84 PHE A N 1
ATOM 689 C CA . PHE A 1 84 ? 18.727 -3.587 -34.120 1.00 85.44 84 PHE A CA 1
ATOM 690 C C . PHE A 1 84 ? 17.678 -3.314 -35.205 1.00 85.44 84 PHE A C 1
ATOM 692 O O . PHE A 1 84 ? 16.528 -2.990 -34.894 1.00 85.44 84 PHE A O 1
ATOM 699 N N . TYR A 1 85 ? 18.034 -3.478 -36.484 1.00 89.44 85 TYR A N 1
ATOM 700 C CA . TYR A 1 85 ? 17.095 -3.249 -37.584 1.00 89.44 85 TYR A CA 1
ATOM 701 C C . TYR A 1 85 ? 15.940 -4.257 -37.589 1.00 89.44 85 TYR A C 1
ATOM 703 O O . TYR A 1 85 ? 14.813 -3.875 -37.920 1.00 89.44 85 TYR A O 1
ATOM 711 N N . ALA A 1 86 ? 16.176 -5.508 -37.182 1.00 88.00 86 ALA A N 1
ATOM 712 C CA . ALA A 1 86 ? 15.117 -6.501 -37.021 1.00 88.00 86 ALA A CA 1
ATOM 713 C C . ALA A 1 86 ? 14.108 -6.078 -35.937 1.00 88.00 86 ALA A C 1
ATOM 715 O O . ALA A 1 86 ? 12.900 -6.053 -36.195 1.00 88.00 86 ALA A O 1
ATOM 716 N N . ARG A 1 87 ? 14.585 -5.647 -34.761 1.00 86.50 87 ARG A N 1
ATOM 717 C CA . ARG A 1 87 ? 13.726 -5.137 -33.674 1.00 86.50 87 ARG A CA 1
ATOM 718 C C . ARG A 1 87 ? 12.987 -3.860 -34.067 1.00 86.50 87 ARG A C 1
ATOM 720 O O . ARG A 1 87 ? 11.788 -3.736 -33.815 1.00 86.50 87 ARG A O 1
ATOM 727 N N . LEU A 1 88 ? 13.668 -2.933 -34.743 1.00 89.12 88 LEU A N 1
ATOM 728 C CA . LEU A 1 88 ? 13.065 -1.695 -35.236 1.00 89.12 88 LEU A CA 1
ATOM 729 C C . LEU A 1 88 ? 11.959 -1.974 -36.259 1.00 89.12 88 LEU A C 1
ATOM 731 O O . LEU A 1 88 ? 10.929 -1.301 -36.249 1.00 89.12 88 LEU A O 1
ATOM 735 N N . LYS A 1 89 ? 12.150 -2.967 -37.134 1.00 92.06 89 LYS A N 1
ATOM 736 C CA . LYS A 1 89 ? 11.120 -3.392 -38.085 1.00 92.06 89 LYS A CA 1
ATOM 737 C C . LYS A 1 89 ? 9.876 -3.898 -37.352 1.00 92.06 89 LYS A C 1
ATOM 739 O O . LYS A 1 89 ? 8.785 -3.427 -37.653 1.00 92.06 89 LYS A O 1
ATOM 744 N N . ILE A 1 90 ? 10.043 -4.762 -36.347 1.00 88.25 90 ILE A N 1
ATOM 745 C CA . ILE A 1 90 ? 8.932 -5.255 -35.513 1.00 88.25 90 ILE A CA 1
ATOM 746 C C . ILE A 1 90 ? 8.192 -4.090 -34.842 1.00 88.25 90 ILE A C 1
ATOM 748 O O . ILE A 1 90 ? 6.962 -4.068 -34.850 1.00 88.25 90 ILE A O 1
ATOM 752 N N . LEU A 1 91 ? 8.924 -3.108 -34.300 1.00 85.38 91 LEU A N 1
ATOM 753 C CA . LEU A 1 91 ? 8.332 -1.925 -33.671 1.00 85.38 91 LEU A CA 1
ATOM 754 C C . LEU A 1 91 ? 7.508 -1.100 -34.666 1.00 85.38 91 LEU A C 1
ATOM 756 O O . LEU A 1 91 ? 6.365 -0.751 -34.381 1.00 85.38 91 LEU A O 1
ATOM 760 N N . LYS A 1 92 ? 8.065 -0.823 -35.850 1.00 88.50 92 LYS A N 1
ATOM 761 C CA . LYS A 1 92 ? 7.371 -0.089 -36.917 1.00 88.50 92 LYS A CA 1
ATOM 762 C C . LYS A 1 92 ? 6.126 -0.831 -37.399 1.00 88.50 92 LYS A C 1
ATOM 764 O O . LYS A 1 92 ? 5.097 -0.200 -37.621 1.00 88.50 92 LYS A O 1
ATOM 769 N N . ASP A 1 93 ? 6.203 -2.152 -37.533 1.00 89.56 93 ASP A N 1
ATOM 770 C CA . ASP A 1 93 ? 5.075 -2.986 -37.951 1.00 89.56 93 ASP A CA 1
ATOM 771 C C . ASP A 1 93 ? 3.990 -3.078 -36.867 1.00 89.56 93 ASP A C 1
ATOM 773 O O . ASP A 1 93 ? 2.809 -3.190 -37.190 1.00 89.56 93 ASP A O 1
ATOM 777 N N . ALA A 1 94 ? 4.357 -3.044 -35.582 1.00 84.62 94 ALA A N 1
ATOM 778 C CA . ALA A 1 94 ? 3.402 -2.945 -34.478 1.00 84.62 94 ALA A CA 1
ATOM 779 C C . ALA A 1 94 ? 2.704 -1.576 -34.471 1.00 84.62 94 ALA A C 1
ATOM 781 O O . ALA A 1 94 ? 1.479 -1.519 -34.485 1.00 84.62 94 ALA A O 1
ATOM 782 N N . HIS A 1 95 ? 3.468 -0.486 -34.568 1.00 84.88 95 HIS A N 1
ATOM 783 C CA . HIS A 1 95 ? 2.917 0.869 -34.615 1.00 84.88 95 HIS A CA 1
ATOM 784 C C . HIS A 1 95 ? 2.016 1.099 -35.839 1.00 84.88 95 HIS A C 1
ATOM 786 O O . HIS A 1 95 ? 0.963 1.711 -35.729 1.00 84.88 95 HIS A O 1
ATOM 792 N N . ARG A 1 96 ? 2.370 0.546 -37.008 1.00 88.69 96 ARG A N 1
ATOM 793 C CA . ARG A 1 96 ? 1.517 0.616 -38.206 1.00 88.69 96 ARG A CA 1
ATOM 794 C C . ARG A 1 96 ? 0.192 -0.135 -38.032 1.00 88.69 96 ARG A C 1
ATOM 796 O O . ARG A 1 96 ? -0.802 0.276 -38.620 1.00 88.69 96 ARG A O 1
ATOM 803 N N . ARG A 1 97 ? 0.186 -1.248 -37.290 1.00 88.12 97 ARG A N 1
ATOM 804 C CA . ARG A 1 97 ? -1.033 -2.025 -37.006 1.00 88.12 97 ARG A CA 1
ATOM 805 C C . ARG A 1 97 ? -1.947 -1.316 -36.010 1.00 88.12 97 ARG A C 1
ATOM 807 O O . ARG A 1 97 ? -3.159 -1.415 -36.159 1.00 88.12 97 ARG A O 1
ATOM 814 N N . ASN A 1 98 ? -1.360 -0.580 -35.069 1.00 84.56 98 ASN A N 1
ATOM 815 C CA . ASN A 1 98 ? -2.067 0.113 -33.998 1.00 84.56 98 ASN A CA 1
ATOM 816 C C . ASN A 1 98 ? -1.718 1.621 -33.995 1.00 84.56 98 ASN A C 1
ATOM 818 O O . ASN A 1 98 ? -1.050 2.093 -33.075 1.00 84.56 98 ASN A O 1
ATOM 822 N N . PRO A 1 99 ? -2.111 2.391 -35.028 1.00 80.69 99 PRO A N 1
ATOM 823 C CA . PRO A 1 99 ? -1.720 3.798 -35.154 1.00 80.69 99 PRO A CA 1
ATOM 824 C C . PRO A 1 99 ? -2.387 4.704 -34.109 1.00 80.69 99 PRO A C 1
ATOM 826 O O . PRO A 1 99 ? -1.786 5.691 -33.695 1.00 80.69 99 PRO A O 1
ATOM 829 N N . ASP A 1 100 ? -3.592 4.343 -33.661 1.00 82.88 100 ASP A N 1
ATOM 830 C CA . ASP A 1 100 ? -4.376 5.106 -32.682 1.00 82.88 100 ASP A CA 1
ATOM 831 C C . ASP A 1 100 ? -4.140 4.641 -31.232 1.00 82.88 100 ASP A C 1
ATOM 833 O O . ASP A 1 100 ? -4.753 5.157 -30.297 1.00 82.88 100 ASP A O 1
ATOM 837 N N . GLU A 1 101 ? -3.265 3.650 -31.019 1.00 76.62 101 GLU A N 1
ATOM 838 C CA . GLU A 1 101 ? -2.923 3.170 -29.681 1.00 76.62 101 GLU A CA 1
ATOM 839 C C . GLU A 1 101 ? -1.987 4.175 -29.003 1.00 76.62 101 GLU A C 1
ATOM 841 O O . GLU A 1 101 ? -0.773 4.204 -29.223 1.00 76.62 101 GLU A O 1
ATOM 846 N N . LEU A 1 102 ? -2.577 5.033 -28.173 1.00 67.81 102 LEU A N 1
ATOM 847 C CA . LEU A 1 102 ? -1.841 5.932 -27.298 1.00 67.81 102 LEU A CA 1
ATOM 848 C C . LEU A 1 102 ? -1.218 5.108 -26.169 1.00 67.81 102 LEU A C 1
ATOM 850 O O . LEU A 1 102 ? -1.908 4.627 -25.273 1.00 67.81 102 LEU A O 1
ATOM 854 N N . ALA A 1 103 ? 0.102 4.947 -26.209 1.00 68.75 103 ALA A N 1
ATOM 855 C CA . ALA A 1 103 ? 0.838 4.403 -25.080 1.00 68.75 103 ALA A CA 1
ATOM 856 C C . ALA A 1 103 ? 0.824 5.440 -23.950 1.00 68.75 103 ALA A C 1
ATOM 858 O O . ALA A 1 103 ? 1.576 6.411 -24.016 1.00 68.75 103 ALA A O 1
ATOM 859 N N . GLU A 1 104 ? -0.021 5.254 -22.932 1.00 73.81 104 GLU A N 1
ATOM 860 C CA . GLU A 1 104 ? 0.056 6.068 -21.716 1.00 73.81 104 GLU A CA 1
ATOM 861 C C . GLU A 1 104 ? 1.373 5.753 -20.989 1.00 73.81 104 GLU A C 1
ATOM 863 O O . GLU A 1 104 ? 1.585 4.619 -20.539 1.00 73.81 104 GLU A O 1
ATOM 868 N N . PRO A 1 105 ? 2.302 6.720 -20.884 1.00 82.31 105 PRO A N 1
ATOM 869 C CA . PRO A 1 105 ? 3.542 6.511 -20.165 1.00 82.31 105 PRO A CA 1
ATOM 870 C C . PRO A 1 105 ? 3.263 6.356 -18.674 1.00 82.31 105 PRO A C 1
ATOM 872 O O . PRO A 1 105 ? 2.424 7.056 -18.107 1.00 82.31 105 PRO A O 1
ATOM 875 N N . LEU A 1 106 ? 4.065 5.525 -18.012 1.00 82.50 106 LEU A N 1
ATOM 876 C CA . LEU A 1 106 ? 4.021 5.347 -16.559 1.00 82.50 106 LEU A CA 1
ATOM 877 C C . LEU A 1 106 ? 4.128 6.688 -15.805 1.00 82.50 106 LEU A C 1
ATOM 879 O O . LEU A 1 106 ? 3.525 6.874 -14.753 1.00 82.50 106 LEU A O 1
ATOM 883 N N . SER A 1 107 ? 4.854 7.657 -16.367 1.00 84.75 107 SER A N 1
ATOM 884 C CA . SER A 1 107 ? 4.970 9.002 -15.805 1.00 84.75 107 SER A CA 1
ATOM 885 C C . SER A 1 107 ? 3.634 9.736 -15.685 1.00 84.75 107 SER A C 1
ATOM 887 O O . SER A 1 107 ? 3.473 10.492 -14.736 1.00 84.75 107 SER A O 1
ATOM 889 N N . MET A 1 108 ? 2.682 9.519 -16.602 1.00 88.00 108 MET A N 1
ATOM 890 C CA . MET A 1 108 ? 1.367 10.167 -16.538 1.00 88.00 108 MET A CA 1
ATOM 891 C C . MET A 1 108 ? 0.535 9.636 -15.371 1.00 88.00 108 MET A C 1
ATOM 893 O O . MET A 1 108 ? -0.143 10.413 -14.708 1.00 88.00 108 MET A O 1
ATOM 897 N N . GLU A 1 109 ? 0.612 8.334 -15.093 1.00 90.44 109 GLU A N 1
ATOM 898 C CA . GLU A 1 109 ? -0.072 7.712 -13.955 1.00 90.44 109 GLU A CA 1
ATOM 899 C C . GLU A 1 109 ? 0.409 8.320 -12.627 1.00 90.44 109 GLU A C 1
ATOM 901 O O . GLU A 1 109 ? -0.387 8.803 -11.825 1.00 90.44 109 GLU A O 1
ATOM 906 N N . PHE A 1 110 ? 1.728 8.363 -12.418 1.00 92.38 110 PHE A N 1
ATOM 907 C CA . PHE A 1 110 ? 2.313 8.931 -11.202 1.00 92.38 110 PHE A CA 1
ATOM 908 C C . PHE A 1 110 ? 2.139 10.444 -11.100 1.00 92.38 110 PHE A C 1
ATOM 910 O O . PHE A 1 110 ? 1.977 10.960 -9.999 1.00 92.38 110 PHE A O 1
ATOM 917 N N . GLN A 1 111 ? 2.130 11.157 -12.227 1.00 92.06 111 GLN A N 1
ATOM 918 C CA . GLN A 1 111 ? 1.837 12.584 -12.230 1.00 92.06 111 GLN A CA 1
ATOM 919 C C . GLN A 1 111 ? 0.408 12.857 -11.744 1.00 92.06 111 GLN A C 1
ATOM 921 O O . GLN A 1 111 ? 0.237 13.704 -10.873 1.00 92.06 111 GLN A O 1
ATOM 926 N N . LYS A 1 112 ? -0.588 12.100 -12.226 1.00 91.88 112 LYS A N 1
ATOM 927 C CA . LYS A 1 112 ? -1.974 12.199 -11.735 1.00 91.88 112 LYS A CA 1
ATOM 928 C C . LYS A 1 112 ? -2.049 11.935 -10.229 1.00 91.88 112 LYS A C 1
ATOM 930 O O . LYS A 1 112 ? -2.635 12.729 -9.504 1.00 91.88 112 LYS A O 1
ATOM 935 N N . MET A 1 113 ? -1.367 10.894 -9.736 1.00 91.75 113 MET A N 1
ATOM 936 C CA . MET A 1 113 ? -1.277 10.648 -8.290 1.00 91.75 113 MET A CA 1
ATOM 937 C C . MET A 1 113 ? -0.668 11.842 -7.544 1.00 91.75 113 MET A C 1
ATOM 939 O O . MET A 1 113 ? -1.158 12.227 -6.492 1.00 91.75 113 MET A O 1
ATOM 943 N N . HIS A 1 114 ? 0.404 12.449 -8.057 1.00 92.94 114 HIS A N 1
ATOM 944 C CA . HIS A 1 114 ? 1.031 13.605 -7.403 1.00 92.94 114 HIS A CA 1
ATOM 945 C C . HIS A 1 114 ? 0.115 14.830 -7.380 1.00 92.94 114 HIS A C 1
ATOM 947 O O . HIS A 1 114 ? 0.112 15.547 -6.382 1.00 92.94 114 HIS A O 1
ATOM 953 N N . GLU A 1 115 ? -0.654 15.053 -8.444 1.00 93.25 115 GLU A N 1
ATOM 954 C CA . GLU A 1 115 ? -1.664 16.112 -8.522 1.00 93.25 115 GLU A CA 1
ATOM 955 C C . GLU A 1 115 ? -2.768 15.892 -7.474 1.00 93.25 115 GLU A C 1
ATOM 957 O O . GLU A 1 115 ? -3.070 16.808 -6.714 1.00 93.25 115 GLU A O 1
ATOM 962 N N . GLU A 1 116 ? -3.276 14.664 -7.332 1.00 91.25 116 GLU A N 1
ATOM 963 C CA . GLU A 1 116 ? -4.266 14.297 -6.303 1.00 91.25 116 GLU A CA 1
ATOM 964 C C . GLU A 1 116 ? -3.731 14.434 -4.868 1.00 91.25 116 GLU A C 1
ATOM 966 O O . GLU A 1 116 ? -4.465 14.796 -3.950 1.00 91.25 116 GLU A O 1
ATOM 971 N N . ILE A 1 117 ? -2.447 14.141 -4.641 1.00 89.00 117 ILE A N 1
ATOM 972 C CA . ILE A 1 117 ? -1.801 14.307 -3.329 1.00 89.00 117 ILE A CA 1
ATOM 973 C C . ILE A 1 117 ? -1.652 15.792 -2.976 1.00 89.00 117 ILE A C 1
ATOM 975 O O . ILE A 1 117 ? -1.765 16.165 -1.807 1.00 89.00 117 ILE A O 1
ATOM 979 N N . ALA A 1 118 ? -1.363 16.628 -3.975 1.00 89.25 118 ALA A N 1
ATOM 980 C CA . ALA A 1 118 ? -1.188 18.063 -3.799 1.00 89.25 118 ALA A CA 1
ATOM 981 C C . ALA A 1 118 ? -2.520 18.817 -3.660 1.00 89.25 118 ALA A C 1
ATOM 983 O O . ALA A 1 118 ? -2.515 19.934 -3.141 1.00 89.25 118 ALA A O 1
ATOM 984 N N . ASP A 1 119 ? -3.630 18.230 -4.112 1.00 90.12 119 ASP A N 1
ATOM 985 C CA . ASP A 1 119 ? -4.955 18.836 -4.059 1.00 90.12 119 ASP A CA 1
ATOM 986 C C . ASP A 1 119 ? -5.508 18.888 -2.614 1.00 90.12 119 ASP A C 1
ATOM 988 O O . ASP A 1 119 ? -5.834 17.853 -2.020 1.00 90.12 119 ASP A O 1
ATOM 992 N N . PRO A 1 120 ? -5.651 20.090 -2.018 1.00 82.12 120 PRO A N 1
ATOM 993 C CA . PRO A 1 120 ? -6.205 20.242 -0.677 1.00 82.12 120 PRO A CA 1
ATOM 994 C C . PRO A 1 120 ? -7.720 19.997 -0.606 1.00 82.12 120 PRO A C 1
ATOM 996 O O . PRO A 1 120 ? -8.241 19.878 0.508 1.00 82.12 120 PRO A O 1
ATOM 999 N N . GLU A 1 121 ? -8.417 19.973 -1.746 1.00 84.19 121 GLU A N 1
ATOM 1000 C CA . GLU A 1 121 ? -9.859 19.732 -1.876 1.00 84.19 121 GLU A CA 1
ATOM 1001 C C . GLU A 1 121 ? -10.184 18.298 -2.311 1.00 84.19 121 GLU A C 1
ATOM 1003 O O . GLU A 1 121 ? -11.357 17.977 -2.509 1.00 84.19 121 GLU A O 1
ATOM 1008 N N . ARG A 1 122 ? -9.174 17.418 -2.402 1.00 85.25 122 ARG A N 1
ATOM 1009 C CA . ARG A 1 122 ? -9.370 16.032 -2.833 1.00 85.25 122 ARG A CA 1
ATOM 1010 C C . ARG A 1 122 ? -10.479 15.340 -2.035 1.00 85.25 122 ARG A C 1
ATOM 1012 O O . ARG A 1 122 ? -10.554 15.436 -0.803 1.00 85.25 122 ARG A O 1
ATOM 1019 N N . GLU A 1 123 ? -11.314 14.581 -2.733 1.00 82.81 123 GLU A N 1
ATOM 1020 C CA . GLU A 1 123 ? -12.371 13.809 -2.090 1.00 82.81 123 GLU A CA 1
ATOM 1021 C C . GLU A 1 123 ? -11.784 12.643 -1.281 1.00 82.81 123 GLU A C 1
ATOM 1023 O O . GLU A 1 123 ? -11.137 11.735 -1.805 1.00 82.81 123 GLU A O 1
ATOM 1028 N N . GLU A 1 124 ? -12.046 12.633 0.026 1.00 83.62 124 GLU A N 1
ATOM 1029 C CA . GLU A 1 124 ? -11.659 11.530 0.908 1.00 83.62 124 GLU A CA 1
ATOM 1030 C C . GLU A 1 124 ? -12.698 10.402 0.830 1.00 83.62 124 GLU A C 1
ATOM 1032 O O . GLU A 1 124 ? -13.584 10.263 1.684 1.00 83.62 124 GLU A O 1
ATOM 1037 N N . THR A 1 125 ? -12.577 9.588 -0.218 1.00 84.25 125 THR A N 1
ATOM 1038 C CA . THR A 1 125 ? -13.329 8.336 -0.376 1.00 84.25 125 THR A CA 1
ATOM 1039 C C . THR A 1 125 ? -12.924 7.309 0.686 1.00 84.25 125 THR A C 1
ATOM 1041 O O . THR A 1 125 ? -11.805 7.330 1.208 1.00 84.25 125 THR A O 1
ATOM 1044 N N . ASP A 1 126 ? -13.847 6.425 1.069 1.00 84.81 126 ASP A N 1
ATOM 1045 C CA . ASP A 1 126 ? -13.550 5.365 2.036 1.00 84.81 126 ASP A CA 1
ATOM 1046 C C . ASP A 1 126 ? -12.654 4.303 1.391 1.00 84.81 126 ASP A C 1
ATOM 1048 O O . ASP A 1 126 ? -13.087 3.528 0.540 1.00 84.81 126 ASP A O 1
ATOM 1052 N N . MET A 1 127 ? -11.386 4.269 1.800 1.00 87.75 127 MET A N 1
ATOM 1053 C CA . MET A 1 127 ? -10.413 3.269 1.350 1.00 87.75 127 MET A CA 1
ATOM 1054 C C . MET A 1 127 ? -10.407 2.005 2.209 1.00 87.75 127 MET A C 1
ATOM 1056 O O . MET A 1 127 ? -9.863 0.977 1.798 1.00 87.75 127 MET A O 1
ATOM 1060 N N . VAL A 1 128 ? -10.971 2.083 3.414 1.00 86.12 128 VAL A N 1
ATOM 1061 C CA . VAL A 1 128 ? -11.059 0.975 4.363 1.00 86.12 128 VAL A CA 1
ATOM 1062 C C . VAL A 1 128 ? -12.486 0.889 4.880 1.00 86.12 128 VAL A C 1
ATOM 1064 O O . VAL A 1 128 ? -13.116 1.903 5.171 1.00 86.12 128 VAL A O 1
ATOM 1067 N N . GLN A 1 129 ? -12.996 -0.334 4.996 1.00 86.12 129 GLN A N 1
ATOM 1068 C CA . GLN A 1 129 ? -14.313 -0.578 5.566 1.00 86.12 129 GLN A CA 1
ATOM 1069 C C . GLN A 1 129 ? -14.211 -0.574 7.089 1.00 86.12 129 GLN A C 1
ATOM 1071 O O . GLN A 1 129 ? -13.681 -1.511 7.680 1.00 86.12 129 GLN A O 1
ATOM 1076 N N . PHE A 1 130 ? -14.735 0.481 7.702 1.00 88.19 130 PHE A N 1
ATOM 1077 C CA . PHE A 1 130 ? -14.994 0.558 9.134 1.00 88.19 130 PHE A CA 1
ATOM 1078 C C . PHE A 1 130 ? -16.486 0.740 9.364 1.00 88.19 130 PHE A C 1
ATOM 1080 O O . PHE A 1 130 ? -17.188 1.316 8.533 1.00 88.19 130 PHE A O 1
ATOM 1087 N N . THR A 1 131 ? -16.965 0.264 10.504 1.00 89.81 131 THR A N 1
ATOM 1088 C CA . THR A 1 131 ? -18.305 0.615 10.973 1.00 89.81 131 THR A CA 1
ATOM 1089 C C . THR A 1 131 ? -18.319 2.042 11.528 1.00 89.81 131 THR A C 1
ATOM 1091 O O . THR A 1 131 ? -17.285 2.566 11.954 1.00 89.81 131 THR A O 1
ATOM 1094 N N . ASP A 1 132 ? -19.495 2.672 11.561 1.00 89.31 132 ASP A N 1
ATOM 1095 C CA . ASP A 1 132 ? -19.650 4.026 12.113 1.00 89.31 132 ASP A CA 1
ATOM 1096 C C . ASP A 1 132 ? -19.208 4.099 13.586 1.00 89.31 132 ASP A C 1
ATOM 1098 O O . ASP A 1 132 ? -18.564 5.064 13.999 1.00 89.31 132 ASP A O 1
ATOM 1102 N N . GLU A 1 133 ? -19.473 3.037 14.357 1.00 90.38 133 GLU A N 1
ATOM 1103 C CA . GLU A 1 133 ? -19.094 2.917 15.772 1.00 90.38 133 GLU A CA 1
ATOM 1104 C C . GLU A 1 133 ? -17.572 2.846 15.981 1.00 90.38 133 GLU A C 1
ATOM 1106 O O . GLU A 1 133 ? -17.058 3.283 17.011 1.00 90.38 133 GLU A O 1
ATOM 1111 N N . GLU A 1 134 ? -16.820 2.341 14.998 1.00 90.19 134 GLU A N 1
ATOM 1112 C CA . GLU A 1 134 ? -15.352 2.326 15.028 1.00 90.19 134 GLU A CA 1
ATOM 1113 C C . GLU A 1 134 ? -14.752 3.689 14.661 1.00 90.19 134 GLU A C 1
ATOM 1115 O O . GLU A 1 134 ? -13.566 3.933 14.895 1.00 90.19 134 GLU A O 1
ATOM 1120 N N . GLY A 1 135 ? -15.544 4.603 14.090 1.00 90.75 135 GLY A N 1
ATOM 1121 C CA . GLY A 1 135 ? -15.107 5.961 13.771 1.00 90.75 135 GLY A CA 1
ATOM 1122 C C . GLY A 1 135 ? -13.862 5.997 12.882 1.00 90.75 135 GLY A C 1
ATOM 1123 O O . GLY A 1 135 ? -12.952 6.789 13.138 1.00 90.75 135 GLY A O 1
ATOM 1124 N N . TYR A 1 136 ? -13.810 5.122 11.871 1.00 90.75 136 TYR A N 1
ATOM 1125 C CA . TYR A 1 136 ? -12.682 4.975 10.942 1.00 90.75 136 TYR A CA 1
ATOM 1126 C C . TYR A 1 136 ? -11.362 4.538 11.610 1.00 90.75 136 TYR A C 1
ATOM 1128 O O . TYR A 1 136 ? -10.285 5.024 11.269 1.00 90.75 136 TYR A O 1
ATOM 1136 N N . GLY A 1 137 ? -11.456 3.638 12.594 1.00 89.88 137 GLY A N 1
ATOM 1137 C CA . GLY A 1 137 ? -10.312 3.112 13.348 1.00 89.88 137 GLY A CA 1
ATOM 1138 C C . GLY A 1 137 ? -9.961 3.909 14.608 1.00 89.88 137 GLY A C 1
ATOM 1139 O O . GLY A 1 137 ? -8.962 3.619 15.265 1.00 89.88 137 GLY A O 1
ATOM 1140 N N . ARG A 1 138 ? -10.776 4.905 14.979 1.00 91.44 138 ARG A N 1
ATOM 1141 C CA . ARG A 1 138 ? -10.626 5.653 16.236 1.00 91.44 138 ARG A CA 1
ATOM 1142 C C . ARG A 1 138 ? -11.051 4.835 17.454 1.00 91.44 138 ARG A C 1
ATOM 1144 O O . ARG A 1 138 ? -10.494 5.015 18.538 1.00 91.44 138 ARG A O 1
ATOM 1151 N N . PHE A 1 139 ? -12.051 3.983 17.285 1.00 91.88 139 PHE A N 1
ATOM 1152 C CA . PHE A 1 139 ? -12.644 3.183 18.340 1.00 91.88 139 PHE A CA 1
ATOM 1153 C C . PHE A 1 139 ? -12.736 1.721 17.929 1.00 91.88 139 PHE A C 1
ATOM 1155 O O . PHE A 1 139 ? -12.616 1.353 16.764 1.00 91.88 139 PHE A O 1
ATOM 1162 N N . LEU A 1 140 ? -12.963 0.902 18.944 1.00 89.75 140 LEU A N 1
ATOM 1163 C CA . LEU A 1 140 ? -13.134 -0.530 18.849 1.00 89.75 140 LEU A CA 1
ATOM 1164 C C . LEU A 1 140 ? -14.543 -0.859 19.351 1.00 89.75 140 LEU A C 1
ATOM 1166 O O . LEU A 1 140 ? -14.826 -0.685 20.540 1.00 89.75 140 LEU A O 1
ATOM 1170 N N . ASP A 1 141 ? -15.424 -1.325 18.463 1.00 90.19 141 ASP A N 1
ATOM 1171 C CA . ASP A 1 141 ? -16.770 -1.745 18.858 1.00 90.19 141 ASP A CA 1
ATOM 1172 C C . ASP A 1 141 ? -16.719 -3.076 19.629 1.00 90.19 141 ASP A C 1
ATOM 1174 O O . ASP A 1 141 ? -16.615 -4.170 19.058 1.00 90.19 141 ASP A O 1
ATOM 1178 N N . MET A 1 142 ? -16.839 -2.967 20.955 1.00 91.69 142 MET A N 1
ATOM 1179 C CA . MET A 1 142 ? -16.932 -4.101 21.876 1.00 91.69 142 MET A CA 1
ATOM 1180 C C . MET A 1 142 ? -18.374 -4.428 22.279 1.00 91.69 142 MET A C 1
ATOM 1182 O O . MET A 1 142 ? -18.579 -5.343 23.082 1.00 91.69 142 MET A O 1
ATOM 1186 N N . HIS A 1 143 ? -19.385 -3.724 21.762 1.00 91.19 143 HIS A N 1
ATOM 1187 C CA . HIS A 1 143 ? -20.771 -3.899 22.196 1.00 91.19 143 HIS A CA 1
ATOM 1188 C C . HIS A 1 143 ? -21.329 -5.259 21.768 1.00 91.19 143 HIS A C 1
ATOM 1190 O O . HIS A 1 143 ? -21.890 -5.999 22.582 1.00 91.19 143 HIS A O 1
ATOM 1196 N N . ALA A 1 144 ? -21.069 -5.654 20.519 1.00 90.31 144 ALA A N 1
ATOM 1197 C CA . ALA A 1 144 ? -21.417 -6.985 20.026 1.00 90.31 144 ALA A CA 1
ATOM 1198 C C . ALA A 1 144 ? -20.734 -8.101 20.845 1.00 90.31 144 ALA A C 1
ATOM 1200 O O . ALA A 1 144 ? -21.346 -9.126 21.156 1.00 90.31 144 ALA A O 1
ATOM 1201 N N . LEU A 1 145 ? -19.479 -7.886 21.255 1.00 92.00 145 LEU A N 1
ATOM 1202 C CA . LEU A 1 145 ? -18.722 -8.837 22.073 1.00 92.00 145 LEU A CA 1
ATOM 1203 C C . LEU A 1 145 ? -19.253 -8.920 23.507 1.00 92.00 145 LEU A C 1
ATOM 1205 O O . LEU A 1 145 ? -19.339 -10.015 24.062 1.00 92.00 145 LEU A O 1
ATOM 1209 N N . HIS A 1 146 ? -19.668 -7.796 24.092 1.00 93.06 146 HIS A N 1
ATOM 1210 C CA . HIS A 1 146 ? -20.313 -7.769 25.406 1.00 93.06 146 HIS A CA 1
ATOM 1211 C C . HIS A 1 146 ? -21.623 -8.563 25.406 1.00 93.06 146 HIS A C 1
ATOM 1213 O O . HIS A 1 146 ? -21.852 -9.359 26.317 1.00 93.06 146 HIS A O 1
ATOM 1219 N N . ALA A 1 147 ? -22.441 -8.436 24.357 1.00 91.88 147 ALA A N 1
ATOM 1220 C CA . ALA A 1 147 ? -23.662 -9.229 24.213 1.00 91.88 147 ALA A CA 1
ATOM 1221 C C . ALA A 1 147 ? -23.368 -10.741 24.152 1.00 91.88 147 ALA A C 1
ATOM 1223 O O . ALA A 1 147 ? -24.022 -11.532 24.837 1.00 91.88 147 ALA A O 1
ATOM 1224 N N . LEU A 1 148 ? -22.340 -11.148 23.395 1.00 91.19 148 LEU A N 1
ATOM 1225 C CA . LEU A 1 148 ? -21.879 -12.541 23.361 1.00 91.19 148 LEU A CA 1
ATOM 1226 C C .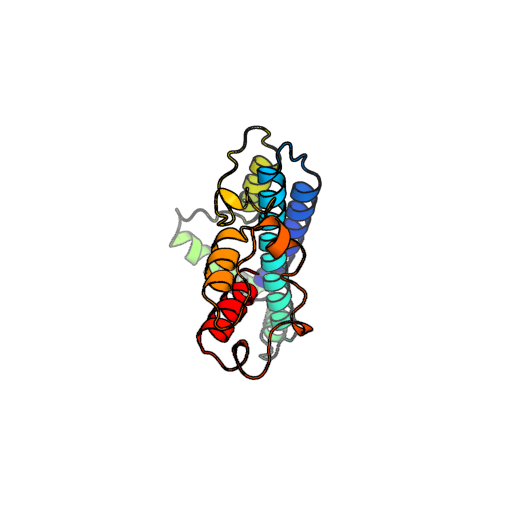 LEU A 1 148 ? -21.364 -13.008 24.730 1.00 91.19 148 LEU A C 1
ATOM 1228 O O . LEU A 1 148 ? -21.682 -14.119 25.156 1.00 91.19 148 LEU A O 1
ATOM 1232 N N . PHE A 1 149 ? -20.625 -12.157 25.446 1.00 90.50 149 PHE A N 1
ATOM 1233 C CA . PHE A 1 149 ? -20.103 -12.455 26.778 1.00 90.50 149 PHE A CA 1
ATOM 1234 C C . PHE A 1 149 ? -21.220 -12.689 27.804 1.00 90.50 149 PHE A C 1
ATOM 1236 O O . PHE A 1 149 ? -21.156 -13.636 28.589 1.00 90.50 149 PHE A O 1
ATOM 1243 N N . LEU A 1 150 ? -22.278 -11.872 27.778 1.00 90.88 150 LEU A N 1
ATOM 1244 C CA . LEU A 1 150 ? -23.430 -12.017 28.675 1.00 90.88 150 LEU A CA 1
ATOM 1245 C C . LEU A 1 150 ? -24.223 -13.311 28.447 1.00 90.88 150 LEU A C 1
ATOM 1247 O O . LEU A 1 150 ? -24.881 -13.791 29.373 1.00 90.88 150 LEU A O 1
ATOM 1251 N N . ASN A 1 151 ? -24.145 -13.886 27.245 1.00 90.06 151 ASN A N 1
ATOM 1252 C CA . ASN A 1 151 ? -24.792 -15.152 26.899 1.00 90.06 151 ASN A CA 1
ATOM 1253 C C . ASN A 1 151 ? -23.984 -16.390 27.333 1.00 90.06 151 ASN A C 1
ATOM 1255 O O . ASN A 1 151 ? -24.464 -17.520 27.207 1.00 90.06 151 ASN A O 1
ATOM 1259 N N . LEU A 1 152 ? -22.771 -16.215 27.866 1.00 89.25 152 LEU A N 1
ATOM 1260 C CA . LEU A 1 152 ? -21.938 -17.324 28.321 1.00 89.25 152 LEU A CA 1
ATOM 1261 C C . LEU A 1 152 ? -22.499 -17.986 29.588 1.00 89.25 152 LEU A C 1
ATOM 1263 O O . LEU A 1 152 ? -22.927 -17.342 30.548 1.00 89.25 152 LEU A O 1
ATOM 1267 N N . LYS A 1 153 ? -22.444 -19.322 29.626 1.00 86.19 153 LYS A N 1
ATOM 1268 C CA . LYS A 1 153 ? -22.924 -20.104 30.772 1.00 86.19 153 LYS A CA 1
ATOM 1269 C C . LYS A 1 153 ? -22.052 -19.856 32.004 1.00 86.19 153 LYS A C 1
ATOM 1271 O O . LYS A 1 153 ? -20.828 -19.884 31.909 1.00 86.19 153 LYS A O 1
ATO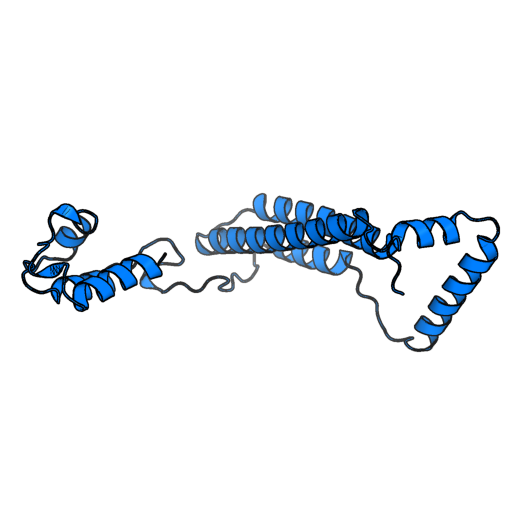M 1276 N N . ALA A 1 154 ? -22.689 -19.726 33.170 1.00 84.75 154 ALA A N 1
ATOM 1277 C CA . ALA A 1 154 ? -22.028 -19.563 34.470 1.00 84.75 154 ALA A CA 1
ATOM 1278 C C . ALA A 1 154 ? -21.132 -18.310 34.581 1.00 84.75 154 ALA A C 1
ATOM 1280 O O . ALA A 1 154 ? -20.185 -18.303 35.366 1.00 84.75 154 ALA A O 1
ATOM 1281 N N . ILE A 1 155 ? -21.446 -17.256 33.821 1.00 84.19 155 ILE A N 1
ATOM 1282 C CA . ILE A 1 155 ? -20.842 -15.928 33.961 1.00 84.19 155 ILE A CA 1
ATOM 1283 C C . ILE A 1 155 ? -21.818 -14.988 34.678 1.00 84.19 155 ILE A C 1
ATOM 1285 O O . ILE A 1 155 ? -23.032 -15.039 34.473 1.00 84.19 155 ILE A O 1
ATOM 1289 N N . LYS A 1 156 ? -21.283 -14.123 35.546 1.00 85.12 156 LYS A N 1
ATOM 1290 C CA . LYS A 1 156 ? -22.055 -13.055 36.188 1.00 85.12 156 LYS A CA 1
ATOM 1291 C C . LYS A 1 156 ? -22.400 -11.993 35.144 1.00 85.12 156 LYS A C 1
ATOM 1293 O O . LYS A 1 156 ? -21.513 -11.505 34.451 1.00 85.12 156 LYS A O 1
ATOM 1298 N N . LYS A 1 157 ? -23.671 -11.592 35.070 1.00 87.50 157 LYS A N 1
ATOM 1299 C CA . LYS A 1 157 ? -24.069 -10.449 34.241 1.00 87.50 157 LYS A CA 1
ATOM 1300 C C . LYS A 1 157 ? -23.396 -9.185 34.775 1.00 87.50 157 LYS A C 1
ATOM 1302 O O . LYS A 1 157 ? -23.534 -8.865 35.955 1.00 87.50 157 LYS A O 1
ATOM 1307 N N . VAL A 1 158 ? -22.661 -8.508 33.906 1.00 91.81 158 VAL A N 1
ATOM 1308 C CA . VAL A 1 158 ? -21.917 -7.282 34.200 1.00 91.81 158 VAL A CA 1
ATOM 1309 C C . VAL A 1 158 ? -22.354 -6.184 33.241 1.00 91.81 158 VAL A C 1
ATOM 1311 O O . VAL A 1 158 ? -22.729 -6.465 32.102 1.00 91.81 158 VAL A O 1
ATOM 1314 N N . ASP A 1 159 ? -22.308 -4.936 33.689 1.00 93.69 159 ASP A N 1
ATOM 1315 C CA . ASP A 1 159 ? -22.464 -3.792 32.796 1.00 93.69 159 ASP A CA 1
ATOM 1316 C C . ASP A 1 159 ? -21.273 -3.679 31.822 1.00 93.69 159 ASP A C 1
ATOM 1318 O O . ASP A 1 159 ? -20.260 -4.374 31.951 1.00 93.69 159 ASP A O 1
ATOM 1322 N N . TYR A 1 160 ? -21.416 -2.808 30.824 1.00 93.44 160 TYR A N 1
ATOM 1323 C CA . TYR A 1 160 ? -20.430 -2.645 29.757 1.00 93.44 160 TYR A CA 1
ATOM 1324 C C . TYR A 1 160 ? -19.070 -2.144 30.270 1.00 93.44 160 TYR A C 1
ATOM 1326 O O . TYR A 1 160 ? -18.032 -2.639 29.837 1.00 93.44 160 TYR A O 1
ATOM 1334 N N . ILE A 1 161 ? -19.052 -1.221 31.236 1.00 94.31 161 ILE A N 1
ATOM 1335 C CA . ILE A 1 161 ? -17.811 -0.654 31.786 1.00 94.31 161 ILE A CA 1
ATOM 1336 C C . ILE A 1 161 ? -17.055 -1.729 32.566 1.00 94.31 161 ILE A C 1
ATOM 1338 O O . ILE A 1 161 ? -15.854 -1.917 32.376 1.00 94.31 161 ILE A O 1
ATOM 1342 N N . THR A 1 162 ? -17.771 -2.490 33.394 1.00 93.00 162 THR A N 1
ATOM 1343 C CA . THR A 1 162 ? -17.192 -3.625 34.116 1.00 93.00 162 THR A CA 1
ATOM 1344 C C . THR A 1 162 ? -16.634 -4.673 33.150 1.00 93.00 162 THR A C 1
ATOM 1346 O O . THR A 1 162 ? -15.554 -5.205 33.397 1.00 93.00 162 THR A O 1
ATOM 1349 N N . TYR A 1 163 ? -17.316 -4.944 32.029 1.00 92.88 163 TYR A N 1
ATOM 1350 C CA . TYR A 1 163 ? -16.807 -5.832 30.979 1.00 92.88 163 TYR A CA 1
ATOM 1351 C C . TYR A 1 163 ? -15.498 -5.318 30.357 1.00 92.88 163 TYR A C 1
ATOM 1353 O O . TYR A 1 163 ? -14.533 -6.077 30.283 1.00 92.88 163 TYR A O 1
ATOM 1361 N N . LEU A 1 164 ? -15.414 -4.034 29.998 1.00 92.38 164 LEU A N 1
ATOM 1362 C CA . LEU A 1 164 ? -14.181 -3.431 29.472 1.00 92.38 164 LEU A CA 1
ATOM 1363 C C . LEU A 1 164 ? -13.009 -3.467 30.472 1.00 92.38 164 LEU A C 1
ATOM 1365 O O . LEU A 1 164 ? -11.856 -3.472 30.060 1.00 92.38 164 LEU A O 1
ATOM 1369 N N . GLY A 1 165 ? -13.275 -3.535 31.780 1.00 90.75 165 GLY A N 1
ATOM 1370 C CA . GLY A 1 165 ? -12.238 -3.696 32.810 1.00 90.75 165 GLY A CA 1
ATOM 1371 C C . GLY A 1 165 ? -11.768 -5.140 33.053 1.00 90.75 165 GLY A C 1
ATOM 1372 O O . GLY A 1 165 ? -10.921 -5.374 33.926 1.00 90.75 165 GLY A O 1
ATOM 1373 N N . GLN A 1 166 ? -12.354 -6.125 32.363 1.00 89.25 166 GLN A N 1
ATOM 1374 C CA . GLN A 1 166 ? -12.063 -7.548 32.582 1.00 89.25 166 GLN A CA 1
ATOM 1375 C C . GLN A 1 166 ? -12.031 -8.410 31.311 1.00 89.25 166 GLN A C 1
ATOM 1377 O O . GLN A 1 166 ? -11.802 -9.614 31.422 1.00 89.25 166 GLN A O 1
ATOM 1382 N N . PHE A 1 167 ? -12.296 -7.860 30.120 1.00 86.81 167 PHE A N 1
ATOM 1383 C CA . PHE A 1 167 ? -12.364 -8.641 28.874 1.00 86.81 167 PHE A CA 1
ATOM 1384 C C . PHE A 1 167 ? -11.038 -9.345 28.532 1.00 86.81 167 PHE A C 1
ATOM 1386 O O . PHE A 1 167 ? -11.044 -10.351 27.825 1.00 86.81 167 PHE A O 1
ATOM 1393 N N . ASP A 1 168 ? -9.924 -8.845 29.070 1.00 85.75 168 ASP A N 1
ATOM 1394 C CA . ASP A 1 168 ? -8.564 -9.373 28.963 1.00 85.75 168 ASP A CA 1
ATOM 1395 C C . ASP A 1 168 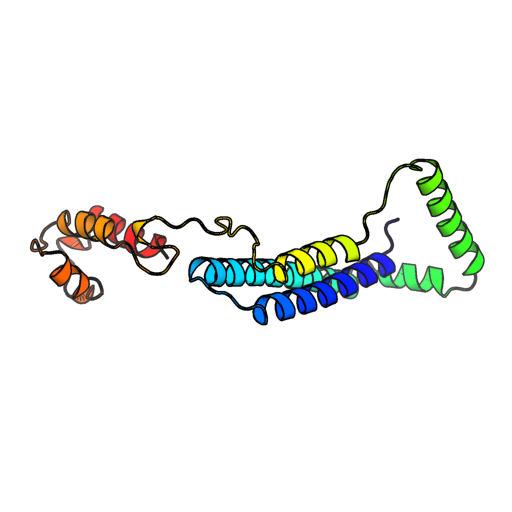? -8.221 -10.429 30.039 1.00 85.75 168 ASP A C 1
ATOM 1397 O O . ASP A 1 168 ? -7.239 -11.166 29.916 1.00 85.75 168 ASP A O 1
ATOM 1401 N N . LYS A 1 169 ? -9.052 -10.577 31.079 1.00 87.50 169 LYS A N 1
ATOM 1402 C CA . LYS A 1 169 ? -8.839 -11.504 32.207 1.00 87.50 169 LYS A CA 1
ATOM 1403 C C . LYS A 1 169 ? -9.367 -12.902 31.910 1.00 87.50 169 LYS A C 1
ATOM 1405 O O . LYS A 1 169 ? -10.238 -13.446 32.592 1.00 87.50 169 LYS A O 1
ATOM 1410 N N . PHE A 1 170 ? -8.797 -13.548 30.897 1.00 85.19 170 PHE A N 1
ATOM 1411 C CA . PHE A 1 170 ? -9.216 -14.893 30.489 1.00 85.19 170 PHE A CA 1
ATOM 1412 C C . PHE A 1 170 ? -9.003 -15.963 31.570 1.00 85.19 170 PHE A C 1
ATOM 1414 O O . PHE A 1 170 ? -9.610 -17.034 31.497 1.00 85.19 170 PHE A O 1
ATOM 1421 N N . THR A 1 171 ? -8.132 -15.731 32.556 1.00 84.81 171 THR A N 1
ATOM 1422 C CA . THR A 1 171 ? -7.864 -16.656 33.672 1.00 84.81 171 THR A CA 1
ATOM 1423 C C . THR A 1 171 ? -9.073 -16.856 34.570 1.00 84.81 171 THR A C 1
ATOM 1425 O O . THR A 1 171 ? -9.317 -17.982 35.005 1.00 84.81 171 THR A O 1
ATOM 1428 N N . ASP A 1 172 ? -9.861 -15.802 34.757 1.00 83.00 172 ASP A N 1
ATOM 1429 C CA . ASP A 1 172 ? -10.943 -15.746 35.742 1.00 83.00 172 ASP A CA 1
ATOM 1430 C C . ASP A 1 172 ? -12.210 -16.448 35.229 1.00 83.00 172 ASP A C 1
ATOM 1432 O O . ASP A 1 172 ? -13.134 -16.752 35.983 1.00 83.00 172 ASP A O 1
ATOM 1436 N N . ILE A 1 173 ? -12.234 -16.775 33.933 1.00 83.44 173 ILE A N 1
ATOM 1437 C CA . ILE A 1 173 ? -13.343 -17.471 33.289 1.00 83.44 173 ILE A CA 1
ATOM 1438 C C . ILE A 1 173 ? -13.325 -18.964 33.677 1.00 83.44 173 ILE A C 1
ATOM 1440 O O . ILE A 1 173 ? -12.345 -19.670 33.389 1.00 83.44 173 ILE A O 1
ATOM 1444 N N . PRO A 1 174 ? -14.420 -19.500 34.254 1.00 82.88 174 PRO A N 1
ATOM 1445 C CA . PRO A 1 174 ? -14.490 -20.882 34.718 1.00 82.88 174 PRO A CA 1
ATOM 1446 C C . PRO A 1 174 ? -14.160 -21.923 33.636 1.00 82.88 174 PRO A C 1
ATOM 1448 O O . PRO A 1 174 ? -14.866 -22.084 32.634 1.00 82.88 174 PRO A O 1
ATOM 1451 N N . ARG A 1 175 ? -13.091 -22.703 33.859 1.00 77.81 175 ARG A N 1
ATOM 1452 C CA . ARG A 1 175 ? -12.599 -23.693 32.882 1.00 77.81 175 ARG A CA 1
ATOM 1453 C C . ARG A 1 175 ? -13.586 -24.830 32.622 1.00 77.81 175 ARG A C 1
ATOM 1455 O O . ARG A 1 175 ? -13.722 -25.274 31.486 1.00 77.81 175 ARG A O 1
ATOM 1462 N N . ASN A 1 176 ? -14.253 -25.315 33.664 1.00 75.31 176 ASN A N 1
ATOM 1463 C CA . ASN A 1 176 ? -15.070 -26.526 33.576 1.00 75.31 176 ASN A CA 1
ATOM 1464 C C . ASN A 1 176 ? -16.499 -26.267 33.091 1.00 75.31 176 ASN A C 1
ATOM 1466 O O . ASN A 1 176 ? -17.090 -27.157 32.487 1.00 75.31 176 ASN A O 1
ATOM 1470 N N . THR A 1 177 ? -17.035 -25.070 33.322 1.00 78.94 177 THR A N 1
ATOM 1471 C CA . THR A 1 177 ? -18.435 -24.732 33.024 1.00 78.94 177 THR A CA 1
ATOM 1472 C C . THR A 1 177 ? -18.589 -23.829 31.808 1.00 78.94 177 THR A C 1
ATOM 1474 O O . THR A 1 177 ? -19.566 -23.986 31.081 1.00 78.94 177 THR A O 1
ATOM 1477 N N . THR A 1 178 ? -17.635 -22.926 31.560 1.00 80.50 178 THR A N 1
ATOM 1478 C CA . THR A 1 178 ? -17.740 -21.915 30.499 1.00 80.50 178 THR A CA 1
ATOM 1479 C C . THR A 1 178 ? -16.767 -22.189 29.358 1.00 80.50 178 THR A C 1
ATOM 1481 O O . THR A 1 178 ? -17.193 -22.286 28.209 1.00 80.50 178 THR A O 1
ATOM 1484 N N . LYS A 1 179 ? -15.475 -22.421 29.646 1.00 84.94 179 LYS A N 1
ATOM 1485 C CA . LYS A 1 179 ? -14.454 -22.574 28.586 1.00 84.94 179 LYS A CA 1
ATOM 1486 C C . LYS A 1 179 ? -14.645 -23.788 27.672 1.00 84.94 179 LYS A C 1
ATOM 1488 O O . LYS A 1 179 ? -14.124 -23.799 26.564 1.00 84.94 179 LYS A O 1
ATOM 1493 N N . LYS A 1 180 ? -15.371 -24.811 28.129 1.00 84.50 180 LYS A N 1
ATOM 1494 C CA . LYS A 1 180 ? -15.687 -26.020 27.346 1.00 84.50 180 LYS A CA 1
ATOM 1495 C C . LYS A 1 180 ? -16.925 -25.868 26.451 1.00 84.50 180 LYS A C 1
ATOM 1497 O O . LYS A 1 180 ? -17.273 -26.810 25.748 1.00 84.50 180 LYS A O 1
ATOM 1502 N N . THR A 1 181 ? -17.614 -24.728 26.499 1.00 87.75 181 THR A N 1
ATOM 1503 C CA . THR A 1 181 ? -18.851 -24.506 25.734 1.00 87.75 181 THR A CA 1
ATOM 1504 C C . THR A 1 181 ? -18.568 -23.988 24.324 1.00 87.75 181 THR A C 1
ATOM 1506 O O . THR A 1 181 ? -17.592 -23.271 24.104 1.00 87.75 181 THR A O 1
ATOM 1509 N N . GLY A 1 182 ? -19.453 -24.313 23.372 1.00 87.81 182 GLY A N 1
ATOM 1510 C CA . GLY A 1 182 ? -19.399 -23.770 22.008 1.00 87.81 182 GLY A CA 1
ATOM 1511 C C . GLY A 1 182 ? -19.528 -22.244 21.977 1.00 87.81 182 GLY A C 1
ATOM 1512 O O . GLY A 1 182 ? -18.735 -21.585 21.315 1.00 87.81 182 GLY A O 1
ATOM 1513 N N . ALA A 1 183 ? -20.415 -21.681 22.803 1.00 88.00 183 ALA A N 1
ATOM 1514 C CA . ALA A 1 183 ? -20.615 -20.234 22.920 1.00 88.00 183 ALA A CA 1
ATOM 1515 C C . ALA A 1 183 ? -19.335 -19.477 23.324 1.00 88.00 183 ALA A C 1
ATOM 1517 O O . ALA A 1 183 ? -19.061 -18.397 22.811 1.00 88.00 183 ALA A O 1
ATOM 1518 N N . TYR A 1 184 ? -18.500 -20.051 24.201 1.00 89.88 184 TYR A N 1
ATOM 1519 C CA . TYR A 1 184 ? -17.214 -19.436 24.550 1.00 89.88 184 TYR A CA 1
ATOM 1520 C C . TYR A 1 184 ? -16.212 -19.474 23.392 1.00 89.88 184 TYR A C 1
ATOM 1522 O O . TYR A 1 184 ? -15.439 -18.535 23.210 1.00 89.88 184 TYR A O 1
ATOM 1530 N N . LYS A 1 185 ? -16.237 -20.539 22.583 1.00 89.19 185 LYS A N 1
ATOM 1531 C CA . LYS A 1 185 ? -15.421 -20.627 21.368 1.00 89.19 185 LYS A CA 1
ATOM 1532 C C . LYS A 1 185 ? -15.857 -19.585 20.337 1.00 89.19 185 LYS A C 1
ATOM 1534 O O . LYS A 1 185 ? -14.994 -18.952 19.743 1.00 89.19 185 LYS A O 1
ATOM 1539 N N . GLU A 1 186 ? -17.161 -19.391 20.156 1.00 90.62 186 GLU A N 1
ATOM 1540 C CA . GLU A 1 186 ? -17.724 -18.354 19.280 1.00 90.62 186 GLU A CA 1
ATOM 1541 C C . GLU A 1 186 ? -17.353 -16.948 19.757 1.00 90.62 186 GLU A C 1
ATOM 1543 O O . GLU A 1 186 ? -16.862 -16.154 18.962 1.00 90.62 186 GLU A O 1
ATOM 1548 N N . TYR A 1 187 ? -17.485 -16.668 21.058 1.00 90.81 187 TYR A N 1
ATOM 1549 C CA . TYR A 1 187 ? -17.038 -15.409 21.660 1.00 90.81 187 TYR A CA 1
ATOM 1550 C C . TYR A 1 187 ? -15.545 -15.152 21.414 1.00 90.81 187 TYR A C 1
ATOM 1552 O O . TYR A 1 187 ? -15.176 -14.085 20.932 1.00 90.81 187 TYR A O 1
ATOM 1560 N N . LEU A 1 188 ? -14.678 -16.133 21.688 1.00 89.50 188 LEU A N 1
ATOM 1561 C CA . LEU A 1 188 ? -13.239 -15.988 21.449 1.00 89.50 188 LEU A CA 1
ATOM 1562 C C . LEU A 1 188 ? -12.903 -15.839 19.966 1.00 89.50 188 LEU A C 1
ATOM 1564 O O . LEU A 1 188 ? -11.974 -15.116 19.621 1.00 89.50 188 LEU A O 1
ATOM 1568 N N . HIS A 1 189 ? -13.634 -16.523 19.089 1.00 90.19 189 HIS A N 1
ATOM 1569 C CA . HIS A 1 189 ? -13.461 -16.371 17.653 1.00 90.19 189 HIS A CA 1
ATOM 1570 C C . HIS A 1 189 ? -13.860 -14.966 17.204 1.00 90.19 189 HIS A C 1
ATOM 1572 O O . HIS A 1 189 ? -13.102 -14.339 16.480 1.00 90.19 189 HIS A O 1
ATOM 1578 N N . ALA A 1 190 ? -14.993 -14.441 17.675 1.00 88.56 190 ALA A N 1
ATOM 1579 C CA . ALA A 1 190 ? -15.414 -13.072 17.392 1.00 88.56 190 ALA A CA 1
ATOM 1580 C C . ALA A 1 190 ? -14.408 -12.040 17.928 1.00 88.56 190 ALA A C 1
ATOM 1582 O O . ALA A 1 190 ? -14.091 -11.080 17.233 1.00 88.56 190 ALA A O 1
ATOM 1583 N N . LEU A 1 191 ? -13.860 -12.272 19.126 1.00 88.62 191 LEU A N 1
ATOM 1584 C CA . LEU A 1 191 ? -12.832 -11.419 19.724 1.00 88.62 191 LEU A CA 1
ATOM 1585 C C . LEU A 1 191 ? -11.518 -11.452 18.927 1.00 88.62 191 LEU A C 1
ATOM 1587 O O . LEU A 1 191 ? -10.844 -10.435 18.828 1.00 88.62 191 LEU A O 1
ATOM 1591 N N . LYS A 1 192 ? -11.161 -12.610 18.358 1.00 85.81 192 LYS A N 1
ATOM 1592 C CA . LYS A 1 192 ? -9.944 -12.789 17.556 1.00 85.81 192 LYS A CA 1
ATOM 1593 C C . LYS A 1 192 ? -10.092 -12.293 16.117 1.00 85.81 192 LYS A C 1
ATOM 1595 O O . LYS A 1 192 ? -9.135 -11.789 15.567 1.00 85.81 192 LYS A O 1
ATOM 1600 N N . VAL A 1 193 ? -11.240 -12.508 15.476 1.00 66.94 193 VAL A N 1
ATOM 1601 C CA . VAL A 1 193 ? -11.423 -12.227 14.040 1.00 66.94 193 VAL A CA 1
ATOM 1602 C C . VAL A 1 193 ? -11.642 -10.750 13.755 1.00 66.94 193 VAL A C 1
ATOM 1604 O O . VAL A 1 193 ? -11.392 -10.321 12.634 1.00 66.94 193 VAL A O 1
ATOM 1607 N N . ARG A 1 194 ? -12.082 -9.961 14.740 1.00 59.59 194 ARG A N 1
ATOM 1608 C CA . ARG A 1 194 ? -12.236 -8.523 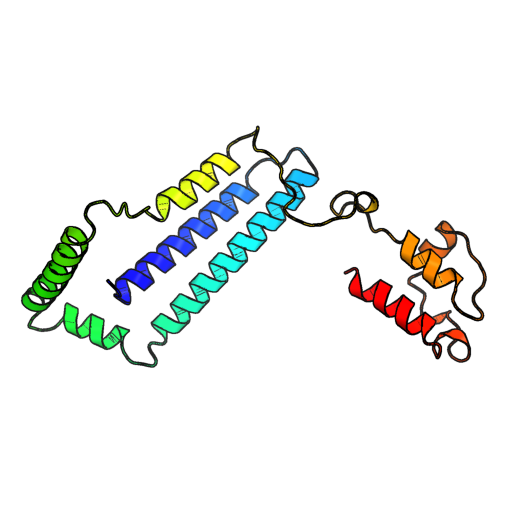14.517 1.00 59.59 194 ARG A CA 1
ATOM 1609 C C . ARG A 1 194 ? -10.903 -7.767 14.365 1.00 59.59 194 ARG A C 1
ATOM 1611 O O . ARG A 1 194 ? -10.987 -6.630 13.925 1.00 59.59 194 ARG A O 1
ATOM 1618 N N . TYR A 1 195 ? -9.729 -8.374 14.627 1.00 46.78 195 TYR A N 1
ATOM 1619 C CA . TYR A 1 195 ? -8.400 -7.757 14.414 1.00 46.78 195 TYR A CA 1
ATOM 1620 C C . TYR A 1 195 ? -7.320 -8.770 14.018 1.00 46.78 195 TYR A C 1
ATOM 1622 O O . TYR A 1 195 ? -7.076 -9.719 14.799 1.00 46.78 195 TYR A O 1
#

pLDDT: mean 88.85, std 7.22, range [46.78, 98.06]

InterPro domains:
  IPR021966 Splicing factor SF3a60 binding domain [PF12108] (74-100)
  IPR031774 SF3A3 domain [PF16837] (130-176)
  IPR051421 RNA Processing and DNA Damage Response Regulator [PTHR12786] (3-191)

Sequence (195 aa):
MDSILENQRKLHEERERTIETIVKEIMSDKKTHKANINSQQRVKQLVDRYHGCTENLERMYTDVEGIRKREMEAIAGPNEFAEFYARLKILKDAHRRNPDELAEPLSMEFQKMHEEIADPEREETDMVQFTDEEGYGRFLDMHALHALFLNLKAIKKVDYITYLGQFDKFTDIPRNTTKKTGAYKEYLHALKVRY

Foldseek 3Di:
DDALVVLLVQLVVLLVLLVVLLVLLVPFDDPDPLSVLVSVLVNVVSVVSNVVSVVVNVVSVVCPVVRNVVSVCCCPDPCNVVSVVVVVVVVVVVCVVVVPDDDDDPVVVSVVSSVLSPDPPRDSDRPDDDDVQCVSVVHDPCPVLLVLVCPFWPDDNDDPVVCVVCVVVPVVPDCPRGVPDPSNVVSVCVVVVVD

Secondary structure (DSSP, 8-state):
---HHHHHHHHHHHHHHHHHHHHHHHHS---SHHHHHHHHHHHHHHHHHHHHHHHHHHHHHH-TTSHHHHHHHHHSSTTHHHHHHHHHHHHHHHHHH-TT-----HHHHHHHHHHHHH-TT------S---GGGTTTTS---HHHHHHHHTSTTPPP--HHHHHTTTT-GGGS-TTTTTTSHHHHHHHHHHHHT-

Radius of gyration: 28.1 Å; chains: 1; bounding box: 54×47×74 Å

Organism: NCBI:txid53326